Protein AF-A0AAD7T5P9-F1 (afdb_monomer_lite)

Radius of gyration: 25.08 Å; chains: 1; bounding box: 51×28×73 Å

Organism: NCBI:txid143900

Structure (mmCIF, N/CA/C/O backbone):
data_AF-A0AAD7T5P9-F1
#
_entry.id   AF-A0AAD7T5P9-F1
#
loop_
_atom_site.group_PDB
_atom_site.id
_atom_site.type_symbol
_atom_site.label_atom_id
_atom_site.label_alt_id
_atom_site.label_comp_id
_at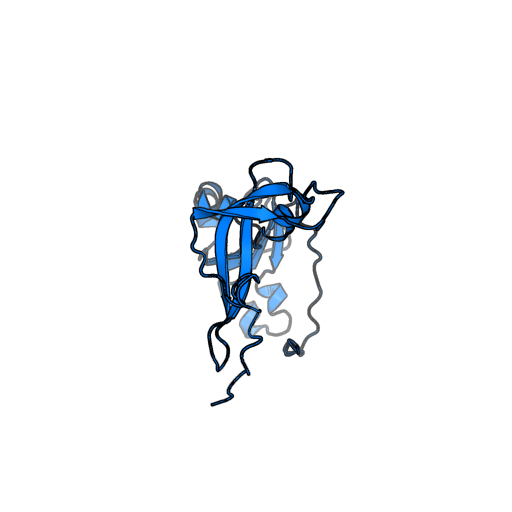om_site.label_asym_id
_atom_site.label_entity_id
_atom_site.label_seq_id
_atom_site.pdbx_PDB_ins_code
_atom_site.Cartn_x
_atom_site.Cartn_y
_atom_site.Cartn_z
_atom_site.occupancy
_atom_site.B_iso_or_equiv
_atom_site.auth_seq_id
_atom_site.auth_comp_id
_atom_site.auth_asym_id
_atom_site.auth_atom_id
_atom_site.pdbx_PDB_model_num
ATOM 1 N N . MET A 1 1 ? 13.069 -11.960 36.770 1.00 31.97 1 MET A N 1
ATOM 2 C CA . MET A 1 1 ? 11.854 -11.960 37.608 1.00 31.97 1 MET A CA 1
ATOM 3 C C . MET A 1 1 ? 11.765 -10.595 38.266 1.00 31.97 1 MET A C 1
ATOM 5 O O . MET A 1 1 ? 12.489 -10.339 39.214 1.00 31.97 1 MET A O 1
ATOM 9 N N . VAL A 1 2 ? 10.978 -9.693 37.683 1.00 24.97 2 VAL A N 1
ATOM 10 C CA . VAL A 1 2 ? 10.656 -8.393 38.280 1.00 24.97 2 VAL A CA 1
ATOM 11 C C . VAL A 1 2 ? 9.215 -8.521 38.741 1.00 24.97 2 VAL A C 1
ATOM 13 O O . VAL A 1 2 ? 8.324 -8.723 37.920 1.00 24.97 2 VAL A O 1
ATOM 16 N N . ILE A 1 3 ? 9.016 -8.514 40.055 1.00 30.83 3 ILE A N 1
ATOM 17 C CA . ILE A 1 3 ? 7.687 -8.465 40.655 1.00 30.83 3 ILE A CA 1
ATOM 18 C C . ILE A 1 3 ? 7.230 -7.014 40.515 1.00 30.83 3 ILE A C 1
ATOM 20 O O . ILE A 1 3 ? 7.742 -6.138 41.208 1.00 30.83 3 ILE A O 1
ATOM 24 N N . LEU A 1 4 ? 6.319 -6.752 39.577 1.00 35.19 4 LEU A N 1
ATOM 25 C CA . LEU A 1 4 ? 5.541 -5.517 39.588 1.00 35.19 4 LEU A CA 1
ATOM 26 C C . LEU A 1 4 ? 4.592 -5.631 40.780 1.00 35.19 4 LEU A C 1
ATOM 28 O O . LEU A 1 4 ? 3.767 -6.537 40.835 1.00 35.19 4 LEU A O 1
ATOM 32 N N . THR A 1 5 ? 4.783 -4.777 41.778 1.00 36.25 5 THR A N 1
ATOM 33 C CA . THR A 1 5 ? 3.906 -4.697 42.945 1.00 36.25 5 THR A CA 1
ATOM 34 C C . THR A 1 5 ? 2.489 -4.365 42.492 1.00 36.25 5 THR A C 1
ATOM 36 O O . THR A 1 5 ? 2.279 -3.320 41.875 1.00 36.25 5 THR A O 1
ATOM 39 N N . ASP A 1 6 ? 1.547 -5.259 42.801 1.00 43.34 6 ASP A N 1
ATOM 40 C CA . ASP A 1 6 ? 0.111 -5.078 42.585 1.00 43.34 6 ASP A CA 1
ATOM 41 C C . ASP A 1 6 ? -0.344 -3.708 43.111 1.00 43.34 6 ASP A C 1
ATOM 43 O O . ASP A 1 6 ? -0.183 -3.405 44.298 1.00 43.34 6 ASP A O 1
ATOM 47 N N . LEU A 1 7 ? -0.961 -2.897 42.253 1.00 44.53 7 LEU A N 1
ATOM 48 C CA . LEU A 1 7 ? -1.641 -1.659 42.641 1.00 44.53 7 LEU A CA 1
ATOM 49 C C . LEU A 1 7 ? -3.003 -1.967 43.285 1.00 44.53 7 LEU A C 1
ATOM 51 O O . LEU A 1 7 ? -3.992 -1.399 42.866 1.00 44.53 7 LEU A O 1
ATOM 55 N N . LYS A 1 8 ? -3.068 -2.842 44.301 1.00 49.09 8 LYS A N 1
ATOM 56 C CA . LYS A 1 8 ? -4.338 -3.348 44.858 1.00 49.09 8 LYS A CA 1
ATOM 57 C C . LYS A 1 8 ? -5.346 -2.234 45.160 1.00 49.09 8 LYS A C 1
ATOM 59 O O . LYS A 1 8 ? -5.246 -1.571 46.196 1.00 49.09 8 LYS A O 1
ATOM 64 N N . GLY A 1 9 ? -6.365 -2.112 44.312 1.00 53.16 9 GLY A N 1
ATOM 65 C CA . GLY A 1 9 ? -7.593 -1.395 44.636 1.00 53.16 9 GLY A CA 1
ATOM 66 C C . GLY A 1 9 ? -8.277 -1.965 45.891 1.00 53.16 9 GLY A C 1
ATOM 67 O O . GLY A 1 9 ? -8.163 -3.152 46.219 1.00 53.16 9 GLY A O 1
ATOM 68 N N . ASN A 1 10 ? -8.991 -1.119 46.634 1.00 59.00 10 ASN A N 1
ATOM 69 C CA . ASN A 1 10 ? -9.802 -1.526 47.782 1.00 59.00 10 ASN A CA 1
ATOM 70 C C . ASN A 1 10 ? -10.979 -2.413 47.341 1.00 59.00 10 ASN A C 1
ATOM 72 O O . ASN A 1 10 ? -11.341 -2.459 46.174 1.00 59.00 10 ASN A O 1
ATOM 76 N N . LYS A 1 11 ? -11.664 -3.076 48.289 1.00 56.06 11 LYS A N 1
ATOM 77 C CA . LYS A 1 11 ? -12.832 -3.970 48.061 1.00 56.06 11 LYS A CA 1
ATOM 78 C C . LYS A 1 11 ? -14.006 -3.379 47.243 1.00 56.06 11 LYS A C 1
ATOM 80 O O . LYS A 1 11 ? -14.993 -4.079 47.032 1.00 56.06 11 LYS A O 1
ATOM 85 N N . ARG A 1 12 ? -13.947 -2.104 46.847 1.00 56.75 12 ARG A N 1
ATOM 86 C CA . ARG A 1 12 ? -14.941 -1.396 46.023 1.00 56.75 12 ARG A CA 1
ATOM 87 C C . ARG A 1 12 ? -14.361 -0.810 44.732 1.00 56.75 12 ARG A C 1
ATOM 89 O O . ARG A 1 12 ? -15.107 -0.193 43.980 1.00 56.75 12 ARG A O 1
ATOM 96 N N . ASP A 1 13 ? -13.071 -0.998 44.493 1.00 56.06 13 ASP A N 1
ATOM 97 C CA . ASP A 1 13 ? -12.387 -0.498 43.312 1.00 56.06 13 ASP A CA 1
ATOM 98 C C . ASP A 1 13 ? -12.451 -1.551 42.199 1.00 56.06 13 ASP A C 1
ATOM 100 O O . ASP A 1 13 ? -12.609 -2.752 42.445 1.00 56.06 13 ASP A O 1
ATOM 104 N N . LEU A 1 14 ? -12.377 -1.085 40.954 1.00 55.66 14 LEU A N 1
ATOM 105 C CA . LEU A 1 14 ? -12.260 -1.968 39.800 1.00 55.66 14 LEU A CA 1
ATOM 106 C C . LEU A 1 14 ? -10.939 -2.748 39.892 1.00 55.66 14 LEU A C 1
ATOM 108 O O . LEU A 1 14 ? -9.946 -2.189 40.355 1.00 55.66 14 LEU A O 1
ATOM 112 N N . PRO A 1 15 ? -10.906 -4.019 39.459 1.00 61.72 15 PRO A N 1
ATOM 113 C CA . PRO A 1 15 ? -9.668 -4.781 39.425 1.00 61.72 15 PRO A CA 1
ATOM 114 C C . PRO A 1 15 ? -8.629 -4.073 38.547 1.00 61.72 15 PRO A C 1
ATOM 116 O O . PRO A 1 15 ? -8.949 -3.599 37.457 1.00 61.72 15 PRO A O 1
ATOM 119 N N . ASP A 1 16 ? -7.379 -4.057 39.012 1.00 61.50 16 ASP A N 1
ATOM 120 C CA . ASP A 1 16 ? -6.263 -3.363 38.344 1.00 61.50 16 ASP A CA 1
ATOM 121 C C . ASP A 1 16 ? -5.963 -3.933 36.953 1.00 61.50 16 ASP A C 1
ATOM 123 O O . ASP A 1 16 ? -5.402 -3.259 36.091 1.00 61.50 16 ASP A O 1
ATOM 127 N N . ASN A 1 17 ? -6.367 -5.185 36.733 1.00 64.50 17 ASN A N 1
ATOM 128 C CA . ASN A 1 17 ? -6.256 -5.889 35.470 1.00 64.50 17 ASN A CA 1
ATOM 129 C C . ASN A 1 17 ? -7.643 -6.321 34.998 1.00 64.50 17 ASN A C 1
ATOM 131 O O . ASN A 1 17 ? -8.386 -6.983 35.725 1.00 64.50 17 ASN A O 1
ATOM 135 N N . ILE A 1 18 ? -7.960 -6.003 33.745 1.00 74.12 18 ILE A N 1
ATOM 136 C CA . ILE A 1 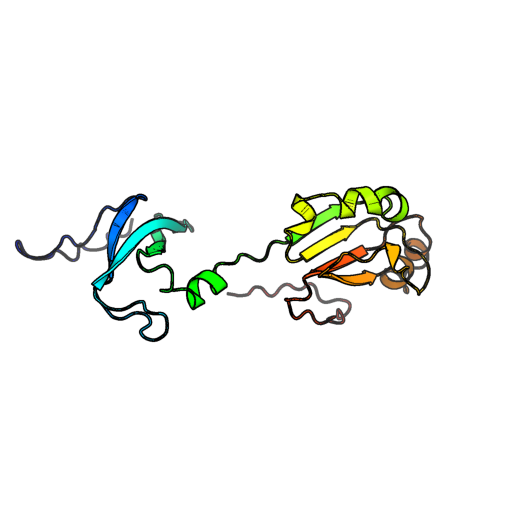18 ? -9.173 -6.466 33.075 1.00 74.12 18 ILE A CA 1
ATOM 137 C C . ILE A 1 18 ? -8.814 -7.531 32.041 1.00 74.12 18 ILE A C 1
ATOM 139 O O . ILE A 1 18 ? -7.824 -7.410 31.319 1.00 74.12 18 ILE A O 1
ATOM 143 N N . GLN A 1 19 ? -9.628 -8.579 31.958 1.00 77.88 19 GLN A N 1
ATOM 144 C CA . GLN A 1 19 ? -9.577 -9.525 30.849 1.00 77.88 19 GLN A CA 1
ATOM 145 C C . GLN A 1 19 ? -10.589 -9.084 29.798 1.00 77.88 19 GLN A C 1
ATOM 147 O O . GLN A 1 19 ? -11.766 -8.896 30.101 1.00 77.88 19 GLN A O 1
ATOM 152 N N . ALA A 1 20 ? -10.126 -8.914 28.566 1.00 82.81 20 ALA A N 1
ATOM 153 C CA . ALA A 1 20 ? -10.967 -8.571 27.434 1.00 82.81 20 ALA A CA 1
ATOM 154 C C . ALA A 1 20 ? -10.568 -9.422 26.230 1.00 82.81 20 ALA A C 1
ATOM 156 O O . ALA A 1 20 ? -9.400 -9.770 26.059 1.00 82.81 20 ALA A O 1
ATOM 157 N N . ALA A 1 21 ? -11.551 -9.746 25.399 1.00 86.94 21 ALA A N 1
ATOM 158 C CA . ALA A 1 21 ? -11.366 -10.492 24.166 1.00 86.94 21 ALA A CA 1
ATOM 159 C C . ALA A 1 21 ? -11.942 -9.700 22.990 1.00 86.94 21 ALA A C 1
ATOM 161 O O . ALA A 1 21 ? -12.756 -8.789 23.168 1.00 86.94 21 ALA A O 1
ATOM 162 N N . GLN A 1 22 ? -11.536 -10.075 21.780 1.00 90.81 22 GLN A N 1
ATOM 163 C CA . GLN A 1 22 ? -12.209 -9.623 20.569 1.00 90.81 22 GLN A CA 1
ATOM 164 C C . GLN A 1 22 ? -13.706 -9.974 20.650 1.00 90.81 22 GLN A C 1
ATOM 166 O O . GLN A 1 22 ? -14.073 -11.039 21.145 1.00 90.81 22 GLN A O 1
ATOM 171 N N . GLY A 1 23 ? -14.571 -9.058 20.221 1.00 89.06 23 GLY A N 1
ATOM 172 C CA . GLY A 1 23 ? -16.024 -9.159 20.375 1.00 89.06 23 GLY A CA 1
ATOM 173 C C . GLY A 1 23 ? -16.572 -8.570 21.680 1.00 89.06 23 GLY A C 1
ATOM 174 O O . GLY A 1 23 ? -17.785 -8.416 21.812 1.00 89.06 23 GLY A O 1
ATOM 175 N N . ALA A 1 24 ? -15.720 -8.192 22.641 1.00 92.81 24 ALA A N 1
ATOM 176 C CA . ALA A 1 24 ? -16.188 -7.540 23.860 1.00 92.81 24 ALA A CA 1
ATOM 177 C C . ALA A 1 24 ? -16.762 -6.146 23.564 1.00 92.81 24 ALA A C 1
ATOM 179 O O . ALA A 1 24 ? -16.139 -5.336 22.870 1.00 92.81 24 ALA A O 1
ATOM 180 N N . ARG A 1 25 ? -17.934 -5.857 24.138 1.00 94.31 25 ARG A N 1
ATOM 181 C CA . ARG A 1 25 ? -18.541 -4.525 24.123 1.00 94.31 25 ARG A CA 1
ATOM 182 C C . ARG A 1 25 ? -17.827 -3.605 25.101 1.00 94.31 25 ARG A C 1
ATOM 184 O O . ARG A 1 25 ? -17.633 -3.958 26.262 1.00 94.31 25 ARG A O 1
ATOM 191 N N . VAL A 1 26 ? -17.475 -2.417 24.630 1.00 93.75 26 VAL A N 1
ATOM 192 C CA . VAL A 1 26 ? -16.772 -1.404 25.418 1.00 93.75 26 VAL A CA 1
ATOM 193 C C . VAL A 1 26 ? -17.409 -0.034 25.238 1.00 93.75 26 VAL A C 1
ATOM 195 O O . VAL A 1 26 ? -18.050 0.248 24.225 1.00 93.75 26 VAL A O 1
ATOM 198 N N . MET A 1 27 ? -17.202 0.820 26.235 1.00 94.06 27 MET A N 1
ATOM 199 C CA . MET A 1 27 ? -17.560 2.230 26.204 1.00 94.06 27 MET A CA 1
ATOM 200 C C . MET A 1 27 ? -16.312 3.046 26.507 1.00 94.06 27 MET A C 1
ATOM 202 O O . MET A 1 27 ? -15.585 2.763 27.460 1.00 94.06 27 MET A O 1
ATOM 206 N N . VAL A 1 28 ? -16.070 4.069 25.701 1.00 91.38 28 VAL A N 1
ATOM 207 C CA . VAL A 1 28 ? -15.040 5.062 25.973 1.00 91.38 28 VAL A CA 1
ATOM 208 C C . VAL A 1 28 ? -15.513 5.930 27.141 1.00 91.38 28 VAL A C 1
ATOM 210 O O . VAL A 1 28 ? -16.583 6.523 27.080 1.00 91.38 28 VAL A O 1
ATOM 213 N N . THR A 1 29 ? -14.724 6.012 28.211 1.00 91.25 29 THR A N 1
ATOM 214 C CA . THR A 1 29 ? -15.102 6.711 29.457 1.00 91.25 29 THR A CA 1
ATOM 215 C C . THR A 1 29 ? -14.491 8.107 29.597 1.00 91.25 29 THR A C 1
ATOM 217 O O . THR A 1 29 ? -14.608 8.735 30.648 1.00 91.25 29 THR A O 1
ATOM 220 N N . ARG A 1 30 ? -13.815 8.602 28.555 1.00 87.50 30 ARG A N 1
ATOM 221 C CA . ARG A 1 30 ? -13.197 9.933 28.506 1.00 87.50 30 ARG A CA 1
ATOM 222 C C . ARG A 1 30 ? -13.117 10.448 27.076 1.00 87.50 30 ARG A C 1
ATOM 224 O O . ARG A 1 30 ? -13.045 9.651 26.150 1.00 87.50 30 ARG A O 1
ATOM 231 N N . ASP A 1 31 ? -13.036 11.756 26.898 1.00 91.06 31 ASP A N 1
ATOM 232 C CA . ASP A 1 31 ? -12.874 12.330 25.564 1.00 91.06 31 ASP A CA 1
ATOM 233 C C . ASP A 1 31 ? -11.476 12.019 25.010 1.00 91.06 31 ASP A C 1
ATOM 235 O O . ASP A 1 31 ? -10.463 12.291 25.660 1.00 91.06 31 ASP A O 1
ATOM 239 N N . LEU A 1 32 ? -11.428 11.396 23.830 1.00 87.12 32 LEU A N 1
ATOM 240 C CA . LEU A 1 32 ? -10.183 11.048 23.138 1.00 87.12 32 LEU A CA 1
ATOM 241 C C . LEU A 1 32 ? -9.953 11.952 21.925 1.00 87.12 32 LEU A C 1
ATOM 243 O O . LEU A 1 32 ? -8.848 12.455 21.747 1.00 87.12 32 LEU A O 1
ATOM 247 N N . ASP A 1 33 ? -10.990 12.162 21.114 1.00 88.44 33 ASP A N 1
ATOM 248 C CA . ASP A 1 33 ? -10.979 13.076 19.969 1.00 88.44 33 ASP A CA 1
ATOM 249 C C . ASP A 1 33 ? -12.403 13.589 19.731 1.00 88.44 33 ASP A C 1
ATOM 251 O O . ASP A 1 33 ? -13.239 12.912 19.131 1.00 88.44 33 ASP A O 1
ATOM 255 N N . ILE A 1 34 ? -12.690 14.782 20.253 1.00 89.56 34 ILE A N 1
ATOM 256 C CA . ILE A 1 34 ? -14.019 15.402 20.174 1.00 89.56 34 ILE A CA 1
ATOM 257 C C . ILE A 1 34 ? -14.378 15.729 18.720 1.00 89.56 34 ILE A C 1
ATOM 259 O O . ILE A 1 34 ? -15.528 15.570 18.317 1.00 89.56 34 ILE A O 1
ATOM 263 N N . GLU A 1 35 ? -13.400 16.149 17.917 1.00 91.56 35 GLU A N 1
ATOM 264 C CA . GLU A 1 35 ? -13.634 16.517 16.521 1.00 91.56 35 GLU A CA 1
ATOM 265 C C . GLU A 1 35 ? -13.936 15.300 15.643 1.00 91.56 35 GLU A C 1
ATOM 267 O O . GLU A 1 35 ? -14.706 15.403 14.693 1.00 91.56 35 GLU A O 1
ATOM 272 N N . ASP A 1 36 ? -13.313 14.157 15.939 1.00 87.44 36 ASP A N 1
ATOM 273 C CA . ASP A 1 36 ? -13.534 12.885 15.241 1.00 87.44 36 ASP A CA 1
ATOM 274 C C . ASP A 1 36 ? -14.618 12.027 15.922 1.00 87.44 36 ASP A C 1
ATOM 276 O O . ASP A 1 36 ? -14.742 10.839 15.638 1.00 87.44 36 ASP A O 1
ATOM 280 N N . GLY A 1 37 ? -15.402 12.599 16.843 1.00 91.50 37 GLY A N 1
ATOM 281 C CA . GLY A 1 37 ? -16.560 11.945 17.460 1.00 91.50 37 GLY A CA 1
ATOM 282 C C . GLY A 1 37 ? -16.239 10.814 18.444 1.00 91.50 37 GLY A C 1
ATOM 283 O O . GLY A 1 37 ? -17.133 10.031 18.763 1.00 91.50 37 GLY A O 1
ATOM 284 N N . ILE A 1 38 ? -14.996 10.709 18.931 1.00 93.38 38 ILE A N 1
ATOM 285 C CA . ILE A 1 38 ? -14.588 9.761 19.979 1.00 93.38 38 ILE A CA 1
ATOM 286 C C . ILE A 1 38 ? -14.654 10.464 21.342 1.00 93.38 38 ILE A C 1
ATOM 288 O O . ILE A 1 38 ? -13.644 10.892 21.912 1.00 93.38 38 ILE A O 1
ATOM 292 N N . VAL A 1 39 ? -15.874 10.587 21.854 1.00 94.50 39 VAL A N 1
ATOM 293 C CA . VAL A 1 39 ? -16.197 11.259 23.122 1.00 94.50 39 VAL A CA 1
ATOM 294 C C . VAL A 1 39 ? -16.547 10.259 24.224 1.00 94.50 39 VAL A C 1
ATOM 296 O O . VAL A 1 39 ? -16.791 9.076 23.956 1.00 94.50 39 VAL A O 1
ATOM 299 N N . ASN A 1 40 ? -16.602 10.722 25.470 1.00 94.50 40 ASN A N 1
ATOM 300 C CA . ASN A 1 40 ? -17.145 9.938 26.576 1.00 94.50 40 ASN A CA 1
ATOM 301 C C . ASN A 1 40 ? -18.566 9.439 26.243 1.00 94.50 40 ASN A C 1
ATOM 303 O O . ASN A 1 40 ? -19.412 10.199 25.776 1.00 94.50 40 ASN A O 1
ATOM 307 N N . GLY A 1 41 ? -18.814 8.149 26.459 1.00 93.19 41 GLY A N 1
ATOM 308 C CA . GLY A 1 41 ? -20.062 7.481 26.099 1.00 93.19 41 GLY A CA 1
ATOM 309 C C . GLY A 1 41 ? -20.059 6.863 24.701 1.00 93.19 41 GLY A C 1
ATOM 310 O O . GLY A 1 41 ? -21.037 6.224 24.326 1.00 93.19 41 GLY A O 1
ATOM 311 N N . THR A 1 42 ? -18.975 6.995 23.928 1.00 94.00 42 THR A N 1
ATOM 312 C CA . THR A 1 42 ? -18.869 6.314 22.630 1.00 94.00 42 THR A CA 1
ATOM 313 C C . THR A 1 42 ? -18.760 4.808 22.844 1.00 94.00 42 THR A C 1
ATOM 315 O O . THR A 1 42 ? -17.810 4.328 23.466 1.00 94.00 42 THR A O 1
ATOM 318 N N . PHE A 1 43 ? -19.720 4.057 22.310 1.00 96.12 43 PHE A N 1
ATOM 319 C CA . PHE A 1 43 ? -19.730 2.599 22.364 1.00 96.12 43 PHE A CA 1
ATOM 320 C C . PHE A 1 43 ? -19.071 1.973 21.135 1.00 96.12 43 PHE A C 1
ATOM 322 O O . PHE A 1 43 ? -19.105 2.515 20.027 1.00 96.12 43 PHE A O 1
ATOM 329 N N . GLY A 1 44 ? -18.505 0.790 21.340 1.00 94.94 44 GLY A N 1
ATOM 330 C CA . GLY A 1 44 ? -17.995 -0.040 20.263 1.00 94.94 44 GLY A CA 1
ATOM 331 C C . GLY A 1 44 ? -17.727 -1.466 20.708 1.00 94.94 44 GLY A C 1
ATOM 332 O O . GLY A 1 44 ? -18.051 -1.873 21.829 1.00 94.94 44 GLY A O 1
ATOM 333 N N . THR A 1 45 ? -17.118 -2.217 19.806 1.00 95.00 45 THR A N 1
ATOM 334 C CA . THR A 1 45 ? -16.716 -3.606 20.002 1.00 95.00 45 THR A CA 1
ATOM 335 C C . THR A 1 45 ? -15.216 -3.726 19.778 1.00 95.00 45 THR A C 1
ATOM 337 O O . THR A 1 45 ? -14.672 -3.117 18.856 1.00 95.00 45 THR A O 1
ATOM 340 N N . ILE A 1 46 ? -14.519 -4.501 20.611 1.00 93.19 46 ILE A N 1
ATOM 341 C CA . ILE A 1 46 ? -13.101 -4.794 20.381 1.00 93.19 46 ILE A CA 1
ATOM 342 C C . ILE A 1 46 ? -12.980 -5.630 19.107 1.00 93.19 46 ILE A C 1
ATOM 344 O O . ILE A 1 46 ? -13.367 -6.796 19.085 1.00 93.19 46 ILE A O 1
ATOM 348 N N . ALA A 1 47 ? -12.420 -5.037 18.059 1.00 88.25 47 ALA A N 1
ATOM 349 C CA . ALA A 1 47 ? -12.239 -5.675 16.762 1.00 88.25 47 ALA A CA 1
ATOM 350 C C . ALA A 1 47 ? -10.835 -6.262 16.594 1.00 88.25 47 ALA A C 1
ATOM 352 O O . ALA A 1 47 ? -10.674 -7.236 15.872 1.00 88.25 47 ALA A O 1
ATOM 353 N N . ASN A 1 48 ? -9.817 -5.698 17.249 1.00 86.81 48 ASN A N 1
ATOM 354 C CA . ASN A 1 48 ? -8.451 -6.218 17.193 1.00 86.81 48 ASN A CA 1
ATOM 355 C C . ASN A 1 48 ? -7.674 -5.862 18.469 1.00 86.81 48 ASN A C 1
ATOM 357 O O . ASN A 1 48 ? -7.889 -4.799 19.049 1.00 86.81 48 ASN A O 1
ATOM 361 N N . ILE A 1 49 ? -6.744 -6.717 18.890 1.00 86.19 49 ILE A N 1
ATOM 362 C CA . ILE A 1 49 ? -5.823 -6.453 20.000 1.00 86.19 49 ILE A CA 1
ATOM 363 C C . ILE A 1 49 ? -4.405 -6.627 19.465 1.00 86.19 49 ILE A C 1
ATOM 365 O O . ILE A 1 49 ? -3.966 -7.735 19.169 1.00 86.19 49 ILE A O 1
ATOM 369 N N . VAL A 1 50 ? -3.677 -5.520 19.340 1.00 82.56 50 VAL A N 1
ATOM 370 C CA . VAL A 1 50 ? -2.290 -5.527 18.874 1.00 82.56 50 VAL A CA 1
ATOM 371 C C . VAL A 1 50 ? -1.386 -5.685 20.082 1.00 82.56 50 VAL A C 1
ATOM 373 O O . VAL A 1 50 ? -1.265 -4.777 20.907 1.00 82.56 50 VAL A O 1
ATOM 376 N N . THR A 1 51 ? -0.723 -6.830 20.174 1.00 84.38 51 THR A N 1
ATOM 377 C CA . THR A 1 51 ? 0.261 -7.113 21.218 1.00 84.38 51 THR A CA 1
ATOM 378 C C . THR A 1 51 ? 1.684 -6.991 20.691 1.00 84.38 51 THR A C 1
ATOM 380 O O . THR A 1 51 ? 1.945 -7.182 19.505 1.00 84.38 51 THR A O 1
ATOM 383 N N . THR A 1 52 ? 2.636 -6.685 21.563 1.00 79.81 52 THR A N 1
ATOM 384 C CA . THR A 1 52 ? 4.065 -6.722 21.240 1.00 79.81 52 THR A CA 1
ATOM 385 C C . THR A 1 52 ? 4.786 -7.599 22.248 1.00 79.81 52 THR A C 1
ATOM 387 O O . THR A 1 52 ? 4.554 -7.511 23.453 1.00 79.81 52 THR A O 1
ATOM 390 N N . THR A 1 53 ? 5.676 -8.440 21.735 1.00 80.19 53 THR A N 1
ATOM 391 C CA . THR A 1 53 ? 6.529 -9.312 22.538 1.00 80.19 53 THR A CA 1
ATOM 392 C C . THR A 1 53 ? 7.971 -8.990 22.167 1.00 80.19 53 THR A C 1
ATOM 394 O O . THR A 1 53 ? 8.481 -9.471 21.160 1.00 80.19 53 THR A O 1
ATOM 397 N N . GLN A 1 54 ? 8.615 -8.119 22.940 1.00 59.69 54 GLN A N 1
ATOM 398 C CA . GLN A 1 54 ? 10.046 -7.836 22.813 1.00 59.69 54 GLN A CA 1
ATOM 399 C C . GLN A 1 54 ? 10.720 -8.270 24.111 1.00 59.69 54 GLN A C 1
ATOM 401 O O . GLN A 1 54 ? 10.426 -7.687 25.148 1.00 59.69 54 GLN A O 1
ATOM 406 N N . TYR A 1 55 ? 11.551 -9.324 24.042 1.00 54.44 55 TYR A N 1
ATOM 407 C CA . TYR A 1 55 ? 12.348 -9.886 25.149 1.00 54.44 55 TYR A CA 1
ATOM 408 C C . TYR A 1 55 ? 11.710 -9.690 26.542 1.00 54.44 55 TYR A C 1
ATOM 410 O O . TYR A 1 55 ? 12.235 -8.975 27.392 1.00 54.44 55 TYR A O 1
ATOM 418 N N . GLY A 1 56 ? 10.539 -10.293 26.768 1.00 67.31 56 GLY A N 1
ATOM 419 C CA . GLY A 1 56 ? 9.752 -10.062 27.980 1.00 67.31 56 GLY A CA 1
ATOM 420 C C . GLY A 1 56 ? 8.290 -10.506 27.852 1.00 67.31 56 GLY A C 1
ATOM 421 O O . GLY A 1 56 ? 7.930 -11.132 26.851 1.00 67.31 56 GLY A O 1
ATOM 422 N N . PRO A 1 57 ? 7.450 -10.215 28.865 1.00 74.69 57 PRO A N 1
ATOM 423 C CA . PRO A 1 57 ? 6.028 -10.540 28.834 1.00 74.69 57 PRO A CA 1
ATOM 424 C C . PRO A 1 57 ? 5.315 -9.779 27.711 1.00 74.69 57 PRO A C 1
ATOM 426 O O . PRO A 1 57 ? 5.610 -8.614 27.443 1.00 74.69 57 PRO A O 1
ATOM 429 N N . THR A 1 58 ? 4.364 -10.445 27.058 1.00 79.50 58 THR A N 1
ATOM 430 C CA . THR A 1 58 ? 3.520 -9.843 26.024 1.00 79.50 58 THR A CA 1
ATOM 431 C C . THR A 1 58 ? 2.726 -8.677 26.607 1.00 79.50 58 THR A C 1
ATOM 433 O O . THR A 1 58 ? 2.010 -8.843 27.593 1.00 79.50 58 THR A O 1
ATOM 436 N N . THR A 1 59 ? 2.831 -7.504 25.984 1.00 81.50 59 THR A N 1
ATOM 437 C CA . THR A 1 59 ? 2.067 -6.313 26.376 1.00 81.50 59 THR A CA 1
ATOM 438 C C . THR A 1 59 ? 1.094 -5.911 25.275 1.00 81.50 59 THR A C 1
ATOM 440 O O . THR A 1 59 ? 1.365 -6.082 24.083 1.00 81.50 59 THR A O 1
ATOM 443 N N . VAL A 1 60 ? -0.068 -5.387 25.669 1.00 82.56 60 VAL A N 1
ATOM 444 C CA . VAL A 1 60 ? -1.029 -4.804 24.726 1.00 82.56 60 VAL A CA 1
ATOM 445 C C . VAL A 1 60 ? -0.508 -3.434 24.308 1.00 82.56 60 VAL A C 1
ATOM 447 O O . VAL A 1 60 ? -0.344 -2.545 25.139 1.00 82.56 60 VAL A O 1
ATOM 450 N N . LYS A 1 61 ? -0.251 -3.262 23.011 1.00 84.12 61 LYS A N 1
ATOM 451 C CA . LYS A 1 61 ? 0.189 -1.995 22.424 1.00 84.12 61 LYS A CA 1
ATOM 452 C C . LYS A 1 61 ? -1.006 -1.139 22.019 1.00 84.12 61 LYS A C 1
ATOM 454 O O . LYS A 1 61 ? -0.988 0.071 22.226 1.00 84.12 61 LYS A O 1
ATOM 459 N N . GLN A 1 62 ? -2.020 -1.753 21.405 1.00 84.25 62 GLN A N 1
ATOM 460 C CA . GLN A 1 62 ? -3.211 -1.061 20.904 1.00 84.25 62 GLN A CA 1
ATOM 461 C C . GLN A 1 62 ? -4.446 -1.966 20.954 1.00 84.25 62 GLN A C 1
ATOM 463 O O . GLN A 1 62 ? -4.342 -3.181 20.796 1.00 84.25 62 GLN A O 1
ATOM 468 N N . ILE A 1 63 ? -5.620 -1.352 21.109 1.00 87.00 63 ILE A N 1
ATOM 469 C CA . ILE A 1 63 ? -6.924 -2.004 20.959 1.00 87.00 63 ILE A CA 1
ATOM 470 C C . ILE A 1 63 ? -7.649 -1.303 19.811 1.00 87.00 63 ILE A C 1
ATOM 472 O O . ILE A 1 63 ? -7.938 -0.110 19.887 1.00 87.00 63 ILE A O 1
ATOM 476 N N . GLY A 1 64 ? -7.906 -2.037 18.734 1.00 89.12 64 GLY A N 1
ATOM 477 C CA . GLY A 1 64 ? -8.732 -1.584 17.624 1.00 89.12 64 GLY A CA 1
ATOM 478 C C . GLY A 1 64 ? -10.207 -1.756 17.966 1.00 89.12 64 GLY A C 1
ATOM 479 O O . GLY A 1 64 ? -10.624 -2.850 18.353 1.00 89.12 64 GLY A O 1
ATOM 480 N N . LEU A 1 65 ? -10.988 -0.687 17.815 1.00 90.62 65 LEU A N 1
ATOM 481 C CA . LEU A 1 65 ? -12.422 -0.678 18.090 1.00 90.62 65 LEU A CA 1
ATOM 482 C C . LEU A 1 65 ? -13.223 -0.529 16.797 1.00 90.62 65 LEU A C 1
ATOM 484 O O . LEU A 1 65 ? -12.942 0.350 15.983 1.00 90.62 65 LEU A O 1
ATOM 488 N N . GLU A 1 66 ? -14.257 -1.348 16.651 1.00 91.81 66 GLU A N 1
ATOM 489 C CA . GLU A 1 66 ? -15.363 -1.094 15.735 1.00 91.81 66 GLU A CA 1
ATOM 490 C C . GLU A 1 66 ? -16.406 -0.262 16.486 1.00 91.81 66 GLU A C 1
ATOM 492 O O . GLU A 1 66 ? -17.063 -0.757 17.401 1.00 91.81 66 GLU A O 1
ATOM 497 N N . LEU A 1 67 ? -16.483 1.034 16.175 1.00 93.00 67 LEU A N 1
ATOM 498 C CA . LEU A 1 67 ? -17.388 1.965 16.852 1.00 93.00 67 LEU A CA 1
ATOM 499 C C . LEU A 1 67 ? -18.792 1.887 16.252 1.00 93.00 67 LEU A C 1
ATOM 501 O O . LEU A 1 67 ? -18.936 1.863 15.030 1.00 93.00 67 LEU A O 1
ATOM 505 N N . ASP A 1 68 ? -19.810 1.948 17.112 1.00 94.06 68 ASP A N 1
ATOM 506 C CA . ASP A 1 68 ? -21.220 1.917 16.698 1.00 94.06 68 ASP A CA 1
ATOM 507 C C . ASP A 1 68 ? -21.585 3.116 15.829 1.00 94.06 68 ASP A C 1
ATOM 509 O O . ASP A 1 68 ? -22.394 3.006 14.911 1.00 94.06 68 ASP A O 1
ATOM 513 N N . ASN A 1 69 ? -20.978 4.271 16.119 1.00 91.50 69 ASN A N 1
ATOM 514 C CA . ASN A 1 69 ? -21.068 5.422 15.244 1.00 91.50 69 ASN A CA 1
ATOM 515 C C . ASN A 1 69 ? -20.111 5.221 14.050 1.00 91.50 69 ASN A C 1
ATOM 517 O O . ASN A 1 69 ? -18.889 5.320 14.226 1.00 91.50 69 ASN A O 1
ATOM 521 N N . PRO A 1 70 ? -20.621 4.996 12.822 1.00 86.19 70 PRO A N 1
ATOM 522 C CA . PRO A 1 70 ? -19.777 4.730 11.661 1.00 86.19 70 PRO A CA 1
ATOM 523 C C . PRO A 1 70 ? -18.930 5.942 11.250 1.00 86.19 70 PRO A C 1
ATOM 525 O O . PRO A 1 70 ? -17.939 5.769 10.532 1.00 86.19 70 PRO A O 1
ATOM 528 N N . THR A 1 71 ? -19.294 7.151 11.692 1.00 87.25 71 THR A N 1
ATOM 529 C CA . THR A 1 71 ? -18.544 8.381 11.411 1.00 87.25 71 THR A CA 1
ATOM 530 C C . THR A 1 71 ? -17.501 8.726 12.466 1.00 87.25 71 THR A C 1
ATOM 532 O O . THR A 1 71 ? -16.612 9.520 12.174 1.00 87.25 71 THR A O 1
ATOM 535 N N . ALA A 1 72 ? -17.546 8.098 13.643 1.00 89.69 72 ALA A N 1
ATOM 536 C CA . ALA A 1 72 ? -16.554 8.328 14.684 1.00 89.69 72 ALA A CA 1
ATOM 537 C C . ALA A 1 72 ? -15.225 7.621 14.371 1.00 89.69 72 ALA A C 1
ATOM 539 O O . ALA A 1 72 ? -15.190 6.471 13.910 1.00 89.69 72 ALA A O 1
ATOM 540 N N . GLY A 1 73 ? -14.115 8.293 14.669 1.00 84.88 73 GLY A N 1
ATOM 541 C CA . GLY A 1 73 ? -12.768 7.757 14.511 1.00 84.88 73 GLY A CA 1
ATOM 542 C C . GLY A 1 73 ? -12.298 7.647 13.060 1.00 84.88 73 GLY A C 1
ATOM 543 O O . GLY A 1 73 ? -11.387 6.864 12.780 1.00 84.88 73 GLY A O 1
ATOM 544 N N . GLN A 1 74 ? -12.913 8.361 12.110 1.00 82.12 74 GLN A N 1
ATOM 545 C CA . GLN A 1 74 ? -12.549 8.265 10.694 1.00 82.12 74 GLN A CA 1
ATOM 546 C C . GLN A 1 74 ? -11.143 8.801 10.407 1.00 82.12 74 GLN A C 1
ATOM 548 O O . GLN A 1 74 ? -10.438 8.224 9.570 1.00 82.12 74 GLN A O 1
ATOM 553 N N . LYS A 1 75 ? -10.694 9.851 11.110 1.00 74.94 75 LYS A N 1
ATOM 554 C CA . LYS A 1 75 ? -9.314 10.353 10.987 1.00 74.94 75 LYS A CA 1
ATOM 555 C C . LYS A 1 75 ? -8.316 9.274 11.416 1.00 74.94 75 LYS A C 1
ATOM 557 O O . LYS A 1 75 ? -7.318 9.050 10.730 1.00 74.94 75 LYS A O 1
ATOM 562 N N . PHE A 1 76 ? -8.609 8.552 12.500 1.00 66.00 76 PHE A N 1
ATOM 563 C CA . PHE A 1 76 ? -7.767 7.448 12.971 1.00 66.00 76 PHE A CA 1
ATOM 564 C C . PHE A 1 76 ? -7.837 6.208 12.072 1.00 66.00 76 PHE A C 1
ATOM 566 O O . PHE A 1 76 ? -6.791 5.623 11.792 1.00 66.00 76 PHE A O 1
ATOM 573 N N . ARG A 1 77 ? -9.015 5.844 11.540 1.00 63.84 77 ARG A N 1
ATOM 574 C CA . ARG A 1 77 ? -9.158 4.740 10.565 1.00 63.84 77 ARG A CA 1
ATOM 575 C C . ARG A 1 77 ? -8.302 4.969 9.319 1.00 63.84 77 ARG A C 1
ATOM 577 O O . ARG A 1 77 ? -7.659 4.036 8.851 1.00 63.84 77 ARG A O 1
ATOM 584 N N . ARG A 1 78 ? -8.216 6.211 8.829 1.00 54.28 78 ARG A N 1
ATOM 585 C CA . ARG A 1 78 ? -7.325 6.582 7.712 1.00 54.28 78 ARG A CA 1
ATOM 586 C C . ARG A 1 78 ? -5.845 6.380 8.033 1.00 54.28 78 ARG A C 1
ATOM 588 O O . ARG A 1 78 ? -5.078 6.010 7.154 1.00 54.28 78 ARG A O 1
ATOM 595 N N . LYS A 1 79 ? -5.441 6.580 9.289 1.00 49.44 79 LYS A N 1
ATOM 596 C CA . LYS A 1 79 ? -4.054 6.390 9.741 1.00 49.44 79 LYS A CA 1
ATOM 597 C C . LYS A 1 79 ? -3.658 4.911 9.885 1.00 49.44 79 LYS A C 1
ATOM 599 O O . LYS A 1 79 ? -2.469 4.617 9.899 1.00 49.44 79 LYS A O 1
ATOM 604 N N . ILE A 1 80 ? -4.636 3.999 9.966 1.00 52.09 80 ILE A N 1
ATOM 605 C CA . ILE A 1 80 ? -4.454 2.531 9.950 1.00 52.09 80 ILE A CA 1
ATOM 606 C C . ILE A 1 80 ? -4.745 1.957 8.543 1.00 52.09 80 ILE A C 1
ATOM 608 O O . ILE A 1 80 ? -4.997 0.768 8.384 1.00 52.09 80 ILE A O 1
ATOM 612 N N . GLN A 1 81 ? -4.683 2.761 7.475 1.00 57.34 81 GLN A N 1
ATOM 613 C CA . GLN A 1 81 ? -4.439 2.189 6.148 1.00 57.34 81 GLN A CA 1
ATOM 614 C C . GLN A 1 81 ? -2.953 1.846 6.071 1.00 57.34 81 GLN A C 1
ATOM 616 O O . GLN A 1 81 ? -2.107 2.712 5.856 1.00 57.34 81 GLN A O 1
ATOM 621 N N . ALA A 1 82 ? -2.623 0.582 6.342 1.00 70.56 82 ALA A N 1
ATOM 622 C CA . ALA A 1 82 ? -1.298 0.066 6.044 1.00 70.56 82 ALA A CA 1
ATOM 623 C C . ALA A 1 82 ? -1.026 0.289 4.551 1.00 70.56 82 ALA A C 1
ATOM 625 O O . ALA A 1 82 ? -1.828 -0.129 3.716 1.00 70.56 82 ALA A O 1
ATOM 626 N N . LEU A 1 83 ? 0.086 0.956 4.234 1.00 80.50 83 LEU A N 1
ATOM 627 C CA . LEU A 1 83 ? 0.531 1.121 2.856 1.00 80.50 83 LEU A CA 1
ATOM 628 C C . LEU A 1 83 ? 0.794 -0.269 2.271 1.00 80.50 83 LEU A C 1
ATOM 630 O O . LEU A 1 83 ? 1.691 -0.979 2.733 1.00 80.50 83 LEU A O 1
ATOM 634 N N . THR A 1 84 ? 0.024 -0.661 1.264 1.00 85.88 84 THR A N 1
ATOM 635 C CA . THR A 1 84 ? 0.187 -1.965 0.622 1.00 85.88 84 THR A CA 1
ATOM 636 C C . THR A 1 84 ? 1.215 -1.857 -0.494 1.00 85.88 84 THR A C 1
ATOM 638 O O . THR A 1 84 ? 0.961 -1.249 -1.534 1.00 85.88 84 THR A O 1
ATOM 641 N N . VAL A 1 85 ? 2.383 -2.463 -0.281 1.00 90.50 85 VAL A N 1
ATOM 642 C CA . VAL A 1 85 ? 3.446 -2.543 -1.287 1.00 90.50 85 VAL A CA 1
ATOM 643 C C . VAL A 1 85 ? 3.491 -3.953 -1.853 1.00 90.50 85 VAL A C 1
ATOM 645 O O . VAL A 1 85 ? 3.687 -4.916 -1.113 1.00 90.50 85 VAL A O 1
ATOM 648 N N . VAL A 1 86 ? 3.347 -4.074 -3.168 1.00 92.06 86 VAL A N 1
ATOM 649 C CA . VAL A 1 86 ? 3.477 -5.344 -3.883 1.00 92.06 86 VAL A CA 1
ATOM 650 C C . VAL A 1 86 ? 4.734 -5.308 -4.734 1.00 92.06 86 VAL A C 1
ATOM 652 O O . VAL A 1 86 ? 4.990 -4.334 -5.435 1.00 92.06 86 VAL A O 1
ATOM 655 N N . HIS A 1 87 ? 5.513 -6.384 -4.695 1.00 93.44 87 HIS A N 1
ATOM 656 C CA . HIS A 1 87 ? 6.629 -6.594 -5.607 1.00 93.44 87 HIS A CA 1
ATOM 657 C C . HIS A 1 87 ? 6.316 -7.761 -6.539 1.00 93.44 87 HIS A C 1
ATOM 659 O O . HIS A 1 87 ? 5.982 -8.852 -6.079 1.00 93.44 87 HIS A O 1
ATOM 665 N N . HIS A 1 88 ? 6.478 -7.545 -7.839 1.00 91.69 88 HIS A N 1
ATOM 666 C CA . HIS A 1 88 ? 6.289 -8.565 -8.856 1.00 91.69 88 HIS A CA 1
ATOM 667 C C . HIS A 1 88 ? 7.451 -8.534 -9.849 1.00 91.69 88 HIS A C 1
ATOM 669 O O . HIS A 1 88 ? 7.829 -7.485 -10.363 1.00 91.69 88 HIS A O 1
ATOM 675 N N . ASN A 1 89 ? 8.036 -9.695 -10.119 1.00 93.31 89 ASN A N 1
ATOM 676 C CA . ASN A 1 89 ? 8.986 -9.843 -11.211 1.00 93.31 89 ASN A CA 1
ATOM 677 C C . ASN A 1 89 ? 8.186 -10.217 -12.462 1.00 93.31 89 ASN A C 1
ATOM 679 O O . ASN A 1 89 ? 7.570 -11.278 -12.479 1.00 93.31 89 ASN A O 1
ATOM 683 N N . ALA A 1 90 ? 8.163 -9.338 -13.465 1.00 91.44 90 ALA A N 1
ATOM 684 C CA . ALA A 1 90 ? 7.358 -9.547 -14.666 1.00 91.44 90 ALA A CA 1
ATOM 685 C C . ALA A 1 90 ? 8.063 -10.398 -15.732 1.00 91.44 90 ALA A C 1
ATOM 687 O O . ALA A 1 90 ? 7.418 -10.740 -16.718 1.00 91.44 90 ALA A O 1
ATOM 688 N N . GLU A 1 91 ? 9.371 -10.656 -15.591 1.00 90.25 91 GLU A N 1
ATOM 689 C CA . GLU A 1 91 ? 10.278 -11.351 -16.530 1.00 90.25 91 GLU A CA 1
ATOM 690 C C . GLU A 1 91 ? 10.356 -10.775 -17.965 1.00 90.25 91 GLU A C 1
ATOM 692 O O . GLU A 1 91 ? 11.309 -11.051 -18.691 1.00 90.25 91 GLU A O 1
ATOM 697 N N . ARG A 1 92 ? 9.386 -9.943 -18.367 1.00 91.94 92 ARG A N 1
ATOM 698 C CA . ARG A 1 92 ? 9.338 -9.016 -19.500 1.00 91.94 92 ARG A CA 1
ATOM 699 C C . ARG A 1 92 ? 7.987 -8.297 -19.481 1.00 91.94 92 ARG A C 1
ATOM 701 O O . ARG A 1 92 ? 6.998 -8.801 -20.014 1.00 91.94 92 ARG A O 1
ATOM 708 N N . LEU A 1 93 ? 7.937 -7.079 -18.946 1.00 92.12 93 LEU A N 1
ATOM 709 C CA . LEU A 1 93 ? 6.687 -6.306 -18.863 1.00 92.12 93 LEU A CA 1
ATOM 710 C C . LEU A 1 93 ? 5.938 -6.171 -20.214 1.00 92.12 93 LEU A C 1
ATOM 712 O O . LEU A 1 93 ? 4.717 -6.316 -20.220 1.00 92.12 93 LEU A O 1
ATOM 716 N N . PRO A 1 94 ? 6.605 -5.963 -21.373 1.00 92.88 94 PRO A N 1
ATOM 717 C CA . PRO A 1 94 ? 5.950 -5.978 -22.685 1.00 92.88 94 PRO A CA 1
ATOM 718 C C . PRO A 1 94 ? 5.104 -7.204 -23.014 1.00 92.88 94 PRO A C 1
ATOM 720 O O . PRO A 1 94 ? 4.122 -7.048 -23.735 1.00 92.88 94 PRO A O 1
ATOM 723 N N . THR A 1 95 ? 5.471 -8.382 -22.513 1.00 92.56 95 THR A N 1
ATOM 724 C CA . THR A 1 95 ? 4.757 -9.633 -22.795 1.00 92.56 95 THR A CA 1
ATOM 725 C C . THR A 1 95 ? 3.532 -9.800 -21.897 1.00 92.56 95 THR A C 1
ATOM 727 O O . THR A 1 95 ? 2.543 -10.376 -22.332 1.00 92.56 95 THR A O 1
ATOM 730 N N . HIS A 1 96 ? 3.577 -9.253 -20.680 1.00 90.19 96 HIS A N 1
ATOM 731 C CA . HIS A 1 96 ? 2.604 -9.532 -19.615 1.00 90.19 96 HIS A CA 1
ATOM 732 C C . HIS A 1 96 ? 1.779 -8.314 -19.183 1.00 90.19 96 HIS A C 1
ATOM 734 O O . HIS A 1 96 ? 1.111 -8.342 -18.154 1.00 90.19 96 HIS A O 1
ATOM 740 N N . ILE A 1 97 ? 1.815 -7.214 -19.941 1.00 91.12 97 ILE A N 1
ATOM 741 C CA . ILE A 1 97 ? 1.140 -5.970 -19.547 1.00 91.12 97 ILE A CA 1
ATOM 742 C C . ILE A 1 97 ? -0.385 -6.117 -19.445 1.00 91.12 97 ILE A C 1
ATOM 744 O O . ILE A 1 97 ? -0.998 -5.514 -18.567 1.00 91.12 97 ILE A O 1
ATOM 748 N N . GLU A 1 98 ? -1.002 -6.919 -20.311 1.00 91.19 98 GLU A N 1
ATOM 749 C CA . GLU A 1 98 ? -2.451 -7.139 -20.272 1.00 91.19 98 GLU A CA 1
ATOM 750 C C . GLU A 1 98 ? -2.848 -8.019 -19.079 1.00 91.19 98 GLU A C 1
ATOM 752 O O . GLU A 1 98 ? -3.787 -7.678 -18.357 1.00 91.19 98 GLU A O 1
ATOM 757 N N . ASP A 1 99 ? -2.059 -9.055 -18.779 1.00 88.88 99 ASP A N 1
ATOM 758 C CA . ASP A 1 99 ? -2.233 -9.874 -17.575 1.00 88.88 99 ASP A CA 1
ATOM 759 C C . ASP A 1 99 ? -2.115 -9.004 -16.314 1.00 88.88 99 ASP A C 1
ATOM 761 O O . ASP A 1 99 ? -2.992 -9.038 -15.450 1.00 88.88 99 ASP A O 1
ATOM 765 N N . LEU A 1 100 ? -1.097 -8.134 -16.255 1.00 87.75 100 LEU A N 1
ATOM 766 C CA . LEU A 1 100 ? -0.866 -7.205 -15.146 1.00 87.75 100 LEU A CA 1
ATOM 767 C C . LEU A 1 100 ? -2.054 -6.258 -14.922 1.00 87.75 100 LEU A C 1
ATOM 769 O O . LEU A 1 100 ? -2.478 -6.058 -13.785 1.00 87.75 100 LEU A O 1
ATOM 773 N N . LYS A 1 101 ? -2.610 -5.688 -15.999 1.00 88.62 101 LYS A N 1
ATOM 774 C CA . LYS A 1 101 ? -3.783 -4.798 -15.936 1.00 88.62 101 LYS A CA 1
ATOM 775 C C . LYS A 1 101 ? -5.039 -5.522 -15.464 1.00 88.62 101 LYS A C 1
ATOM 777 O O . LYS A 1 101 ? -5.874 -4.918 -14.791 1.00 88.62 101 LYS A O 1
ATOM 782 N N . SER A 1 102 ? -5.181 -6.791 -15.837 1.00 85.81 102 SER A N 1
ATOM 783 C CA . SER A 1 102 ? -6.320 -7.626 -15.454 1.00 85.81 102 SER A CA 1
ATOM 784 C C . SER A 1 102 ? -6.211 -8.192 -14.034 1.00 85.81 102 SER A C 1
ATOM 786 O O . SER A 1 102 ? -7.191 -8.709 -13.502 1.00 85.81 102 SER A O 1
ATOM 788 N N . HIS A 1 103 ? -5.049 -8.080 -13.383 1.00 82.94 103 HIS A N 1
ATOM 789 C CA . HIS A 1 103 ? -4.815 -8.701 -12.085 1.00 82.94 103 HIS A CA 1
ATOM 790 C C . HIS A 1 103 ? -5.455 -7.899 -10.941 1.00 82.94 103 HIS A C 1
ATOM 792 O O . HIS A 1 103 ? -4.960 -6.849 -10.523 1.00 82.94 103 HIS A O 1
ATOM 798 N N . HIS A 1 104 ? -6.549 -8.422 -10.382 1.00 73.75 104 HIS A N 1
ATOM 799 C CA . HIS A 1 104 ? -7.340 -7.716 -9.366 1.00 73.75 104 HIS A CA 1
ATOM 800 C C . HIS A 1 104 ? -6.532 -7.377 -8.102 1.00 73.75 104 HIS A C 1
ATOM 802 O O . HIS A 1 104 ? -6.655 -6.273 -7.582 1.00 73.75 104 HIS A O 1
ATOM 808 N N . GLU A 1 105 ? -5.667 -8.284 -7.637 1.00 70.25 105 GLU A N 1
ATOM 809 C CA . GLU A 1 105 ? -4.842 -8.057 -6.437 1.00 70.25 105 GLU A CA 1
ATOM 810 C C . GLU A 1 105 ? -3.795 -6.951 -6.627 1.00 70.25 105 GLU A C 1
ATOM 812 O O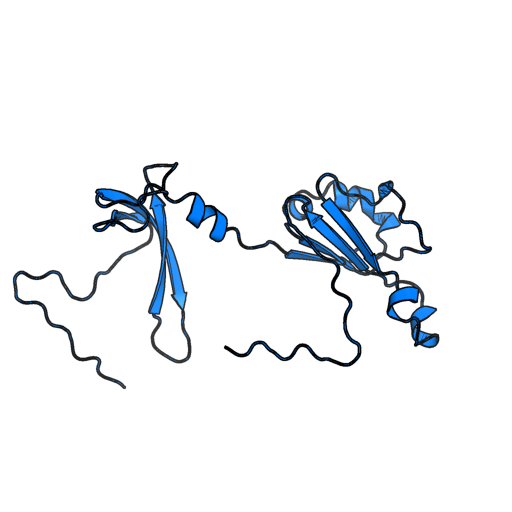 . GLU A 1 105 ? -3.556 -6.167 -5.712 1.00 70.25 105 GLU A O 1
ATOM 817 N N . LEU A 1 106 ? -3.209 -6.828 -7.824 1.00 73.62 106 LEU A N 1
ATOM 818 C CA . LEU A 1 106 ? -2.199 -5.802 -8.103 1.00 73.62 106 LEU A CA 1
ATOM 819 C C . LEU A 1 106 ? -2.825 -4.409 -8.169 1.00 73.62 106 LEU A C 1
ATOM 821 O O . LEU A 1 106 ? -2.184 -3.426 -7.809 1.00 73.62 106 LEU A O 1
ATOM 825 N N . ARG A 1 107 ? -4.103 -4.327 -8.559 1.00 72.44 107 ARG A N 1
ATOM 826 C CA . ARG A 1 107 ? -4.871 -3.077 -8.598 1.00 72.44 107 ARG A CA 1
ATOM 827 C C . ARG A 1 107 ? -5.234 -2.552 -7.203 1.00 72.44 107 ARG A C 1
ATOM 829 O O . ARG A 1 107 ? -5.581 -1.376 -7.086 1.00 72.44 107 ARG A O 1
ATOM 836 N N . LEU A 1 108 ? -5.148 -3.389 -6.165 1.00 80.31 108 LEU A N 1
ATOM 837 C CA . LEU A 1 108 ? -5.373 -2.995 -4.770 1.00 80.31 108 LEU A CA 1
ATOM 838 C C . LEU A 1 108 ? -4.129 -2.400 -4.099 1.00 80.31 108 LEU A C 1
ATOM 840 O O . LEU A 1 108 ? -4.257 -1.830 -3.017 1.00 80.31 108 LEU A O 1
ATOM 844 N N . ALA A 1 109 ? -2.949 -2.526 -4.712 1.00 88.38 109 ALA A N 1
ATOM 845 C CA . ALA A 1 109 ? -1.713 -2.022 -4.134 1.00 88.38 109 ALA A CA 1
ATOM 846 C C . ALA A 1 109 ? -1.708 -0.487 -4.053 1.00 88.38 109 ALA A C 1
ATOM 848 O O . ALA A 1 109 ? -2.196 0.219 -4.927 1.00 88.38 109 ALA A O 1
ATOM 849 N N . ASP A 1 110 ? -1.095 0.051 -3.009 1.00 90.88 110 ASP A N 1
ATOM 850 C CA . ASP A 1 110 ? -0.775 1.475 -2.951 1.00 90.88 110 ASP A CA 1
ATOM 851 C C . ASP A 1 110 ? 0.482 1.775 -3.776 1.00 90.88 110 ASP A C 1
ATOM 853 O O . ASP A 1 110 ? 0.573 2.801 -4.458 1.00 90.88 110 ASP A O 1
ATOM 857 N N . VAL A 1 111 ? 1.436 0.840 -3.742 1.00 92.94 111 VAL A N 1
ATOM 858 C CA . VAL A 1 111 ? 2.666 0.867 -4.534 1.00 92.94 111 VAL A CA 1
ATOM 859 C C . VAL A 1 111 ? 2.909 -0.512 -5.142 1.00 92.94 111 VAL A C 1
ATOM 861 O O . VAL A 1 111 ? 2.999 -1.507 -4.425 1.00 92.94 111 VAL A O 1
ATOM 864 N N . LEU A 1 112 ? 3.063 -0.576 -6.462 1.00 93.88 112 LEU A N 1
ATOM 865 C CA . LEU A 1 112 ? 3.395 -1.792 -7.200 1.00 93.88 112 LEU A CA 1
ATOM 866 C C . LEU A 1 112 ? 4.786 -1.658 -7.832 1.00 93.88 112 LEU A C 1
ATOM 868 O O . LEU A 1 112 ? 5.006 -0.860 -8.742 1.00 93.88 112 LEU A O 1
ATOM 872 N N . CYS A 1 113 ? 5.727 -2.460 -7.349 1.00 94.56 113 CYS A N 1
ATOM 873 C CA . CYS A 1 113 ? 7.109 -2.517 -7.805 1.00 94.56 113 CYS A CA 1
ATOM 874 C C . CYS A 1 113 ? 7.289 -3.675 -8.789 1.00 94.56 113 CYS A C 1
ATOM 876 O O . CYS A 1 113 ? 7.188 -4.839 -8.405 1.00 94.56 113 CYS A O 1
ATOM 878 N N . ILE A 1 114 ? 7.603 -3.358 -10.042 1.00 94.50 114 ILE A N 1
ATOM 879 C CA . ILE A 1 114 ? 7.874 -4.326 -11.102 1.00 94.50 114 ILE A CA 1
ATOM 880 C C . ILE A 1 114 ? 9.372 -4.399 -11.392 1.00 94.50 114 ILE A C 1
ATOM 882 O O . ILE A 1 114 ? 9.990 -3.393 -11.744 1.00 94.50 114 ILE A O 1
ATOM 886 N N . THR A 1 115 ? 9.948 -5.596 -11.297 1.00 93.94 115 THR A N 1
ATOM 887 C CA . THR A 1 115 ? 11.330 -5.897 -11.711 1.00 93.94 115 THR A CA 1
ATOM 888 C C . THR A 1 115 ? 11.364 -6.709 -13.005 1.00 93.94 115 THR A C 1
ATOM 890 O O . THR A 1 115 ? 10.339 -7.239 -13.435 1.00 93.94 1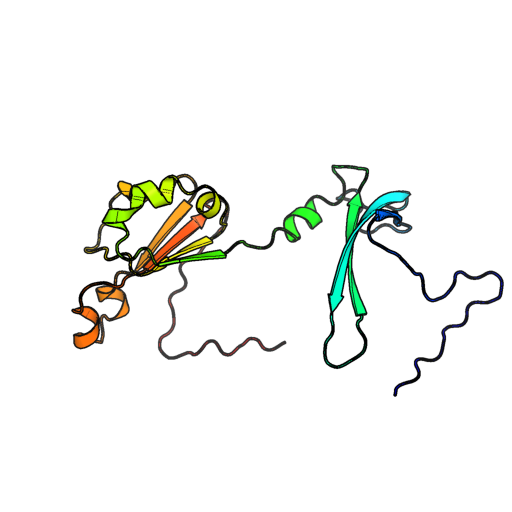15 THR A O 1
ATOM 893 N N . GLU A 1 116 ? 12.533 -6.750 -13.656 1.00 94.25 116 GLU A N 1
ATOM 894 C CA . GLU A 1 116 ? 12.728 -7.376 -14.975 1.00 94.25 116 GLU A CA 1
ATOM 895 C C . GLU A 1 116 ? 11.740 -6.835 -16.022 1.00 94.25 116 GLU A C 1
ATOM 897 O O . GLU A 1 116 ? 11.105 -7.566 -16.781 1.00 94.25 116 GLU A O 1
ATOM 902 N N . THR A 1 117 ? 11.601 -5.507 -16.079 1.00 93.69 117 THR A N 1
ATOM 903 C CA . THR A 1 117 ? 10.672 -4.871 -17.024 1.00 93.69 117 THR A CA 1
ATOM 904 C C . THR A 1 117 ? 11.115 -5.029 -18.476 1.00 93.69 117 THR A C 1
ATOM 906 O O . THR A 1 117 ? 10.268 -5.070 -19.367 1.00 93.69 117 THR A O 1
ATOM 909 N N . HIS A 1 118 ? 12.429 -5.114 -18.714 1.00 93.00 118 HIS A N 1
ATOM 910 C CA . HIS A 1 118 ? 13.068 -5.230 -20.033 1.00 93.00 118 HIS A CA 1
ATOM 911 C C . HIS A 1 118 ? 12.645 -4.101 -20.985 1.00 93.00 118 HIS A C 1
ATOM 913 O O . HIS A 1 118 ? 12.618 -4.263 -22.205 1.00 93.00 118 HIS A O 1
ATOM 919 N N . LEU A 1 119 ? 12.296 -2.939 -20.425 1.00 90.62 119 LEU A N 1
ATOM 920 C CA . LEU A 1 119 ? 12.004 -1.740 -21.199 1.00 90.62 119 LEU A CA 1
ATOM 921 C C . LEU A 1 119 ? 13.305 -1.101 -21.701 1.00 90.62 119 LEU A C 1
ATOM 923 O O . LEU A 1 119 ? 14.340 -1.103 -21.031 1.00 90.62 119 LEU A O 1
ATOM 927 N N . SER A 1 120 ? 13.235 -0.522 -22.894 1.00 84.06 120 SER A N 1
ATOM 928 C CA . SER A 1 120 ? 14.363 0.112 -23.574 1.00 84.06 120 SER A CA 1
ATOM 929 C C . SER A 1 120 ? 13.985 1.496 -24.094 1.00 84.06 120 SER A C 1
ATOM 931 O O . SER A 1 120 ? 12.825 1.748 -24.413 1.00 84.06 120 SER A O 1
ATOM 933 N N . GLY A 1 121 ? 14.981 2.370 -24.250 1.00 81.06 121 GLY A N 1
ATOM 934 C CA . GLY A 1 121 ? 14.791 3.742 -24.727 1.00 81.06 121 GLY A CA 1
ATOM 935 C C . GLY A 1 121 ? 14.466 4.741 -23.613 1.00 81.06 121 GLY A C 1
ATOM 936 O O . GLY A 1 121 ? 14.429 4.397 -22.436 1.00 81.06 121 GLY A O 1
ATOM 937 N N . SER A 1 122 ? 14.279 6.004 -23.990 1.00 74.06 122 SER A N 1
ATOM 938 C CA . SER A 1 122 ? 13.956 7.105 -23.068 1.00 74.06 122 SER A CA 1
ATOM 939 C C . SER A 1 122 ? 12.454 7.356 -22.927 1.00 74.06 122 SER A C 1
ATOM 941 O O . SER A 1 122 ? 12.023 7.982 -21.963 1.00 74.06 122 SER A O 1
ATOM 943 N N . PHE A 1 123 ? 11.656 6.870 -23.879 1.00 77.69 123 PHE A N 1
ATOM 944 C CA . PHE A 1 123 ? 10.213 7.054 -23.912 1.00 77.69 123 PHE A CA 1
ATOM 945 C C . PHE A 1 123 ? 9.494 5.778 -23.471 1.00 77.69 123 PHE A C 1
ATOM 947 O O . PHE A 1 123 ? 9.701 4.708 -24.045 1.00 77.69 123 PHE A O 1
ATOM 954 N N . VAL A 1 124 ? 8.617 5.901 -22.476 1.00 81.75 124 VAL A N 1
ATOM 955 C CA . VAL A 1 124 ? 7.756 4.806 -22.022 1.00 81.75 124 VAL A CA 1
ATOM 956 C C . VAL A 1 124 ? 6.421 4.919 -22.747 1.00 81.75 124 VAL A C 1
ATOM 958 O O . VAL A 1 124 ? 5.729 5.928 -22.648 1.00 81.75 124 VAL A O 1
ATOM 961 N N . SER A 1 125 ? 6.060 3.877 -23.496 1.00 88.69 125 SER A N 1
ATOM 962 C CA . SER A 1 125 ? 4.788 3.845 -24.220 1.00 88.69 125 SER A CA 1
ATOM 963 C C . SER A 1 125 ? 3.595 3.939 -23.251 1.00 88.69 125 SER A C 1
ATOM 965 O O . SER A 1 125 ? 3.586 3.207 -22.257 1.00 88.69 125 SER A O 1
ATOM 967 N N . PRO A 1 126 ? 2.547 4.733 -23.562 1.00 89.06 126 PRO A N 1
ATOM 968 C CA . PRO A 1 126 ? 1.340 4.838 -22.734 1.00 89.06 126 PRO A CA 1
ATOM 969 C C . PRO A 1 126 ? 0.656 3.496 -22.455 1.00 89.06 126 PRO A C 1
ATOM 971 O O . PRO A 1 126 ? -0.029 3.350 -21.450 1.00 89.06 126 PRO A O 1
ATOM 974 N N . LYS A 1 127 ? 0.886 2.480 -23.300 1.00 91.31 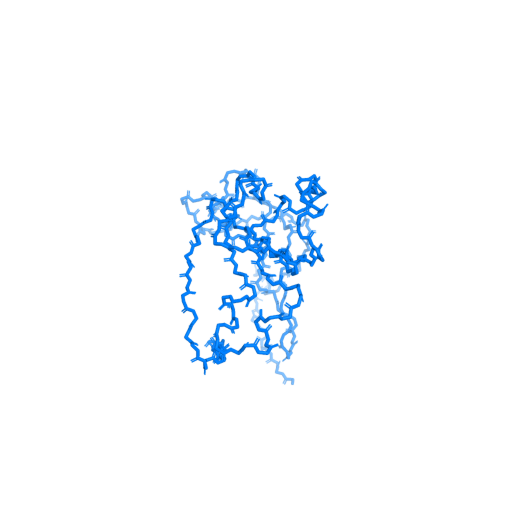127 LYS A N 1
ATOM 975 C CA . LYS A 1 127 ? 0.350 1.126 -23.100 1.00 91.31 127 LYS A CA 1
ATOM 976 C C . LYS A 1 127 ? 0.779 0.485 -21.777 1.00 91.31 127 LYS A C 1
ATOM 978 O O . LYS A 1 127 ? 0.115 -0.446 -21.335 1.00 91.31 127 LYS A O 1
ATOM 983 N N . PHE A 1 128 ? 1.879 0.956 -21.186 1.00 92.19 128 PHE A N 1
ATOM 984 C CA . PHE A 1 128 ? 2.409 0.475 -19.913 1.00 92.19 128 PHE A CA 1
ATOM 985 C C . PHE A 1 128 ? 1.839 1.202 -18.695 1.00 92.19 128 PHE A C 1
ATOM 987 O O . PHE A 1 128 ? 2.150 0.804 -17.577 1.00 92.19 128 PHE A O 1
ATOM 994 N N . GLN A 1 129 ? 1.031 2.251 -18.880 1.00 91.31 129 GLN A N 1
ATOM 995 C CA . GLN A 1 129 ? 0.386 2.933 -17.763 1.00 91.31 129 GLN A CA 1
ATOM 996 C C . GLN A 1 129 ? -0.757 2.098 -17.182 1.00 91.31 129 GLN A C 1
ATOM 998 O O . GLN A 1 129 ? -1.459 1.378 -17.897 1.00 91.31 129 GLN A O 1
ATOM 1003 N N . LEU A 1 130 ? -0.939 2.238 -15.870 1.00 89.81 130 LEU A N 1
ATOM 1004 C CA . LEU A 1 130 ? -2.075 1.704 -15.133 1.00 89.81 130 LEU A CA 1
ATOM 1005 C C . LEU A 1 130 ? -2.983 2.868 -14.735 1.00 89.81 130 LEU A C 1
ATOM 1007 O O . LEU A 1 130 ? -2.513 3.897 -14.254 1.00 89.81 130 LEU A O 1
ATOM 1011 N N . GLU A 1 131 ? -4.285 2.709 -14.950 1.00 88.50 131 GLU A N 1
ATOM 1012 C CA . GLU A 1 131 ? -5.278 3.719 -14.587 1.00 88.50 131 GLU A CA 1
ATOM 1013 C C . GLU A 1 131 ? -5.237 4.002 -13.076 1.00 88.50 131 GLU A C 1
ATOM 1015 O O . GLU A 1 131 ? -5.339 3.082 -12.263 1.00 88.50 131 GLU A O 1
ATOM 1020 N N . GLY A 1 132 ? -5.109 5.279 -12.702 1.00 89.94 132 GLY A N 1
ATOM 1021 C CA . GLY A 1 132 ? -5.044 5.710 -11.302 1.00 89.94 132 GLY A CA 1
ATOM 1022 C C . GLY A 1 132 ? -3.670 5.551 -10.642 1.00 89.94 132 GLY A C 1
ATOM 1023 O O . GLY A 1 132 ? -3.588 5.662 -9.416 1.00 89.94 132 GLY A O 1
ATOM 1024 N N . TYR A 1 133 ? -2.618 5.295 -11.427 1.00 91.75 133 TYR A N 1
ATOM 1025 C CA . TYR A 1 133 ? -1.239 5.228 -10.954 1.00 91.75 133 TYR A CA 1
ATOM 1026 C C . TYR A 1 133 ? -0.312 6.146 -11.744 1.00 91.75 133 TYR A C 1
ATOM 1028 O O . TYR A 1 133 ? -0.357 6.216 -12.974 1.00 91.75 133 TYR A O 1
ATOM 1036 N N . ASP A 1 134 ? 0.628 6.735 -11.020 1.00 91.56 134 ASP A N 1
ATOM 1037 C CA . ASP A 1 134 ? 1.792 7.406 -11.565 1.00 91.56 134 ASP A CA 1
ATOM 1038 C C . ASP A 1 134 ? 2.920 6.381 -11.731 1.00 91.56 134 ASP A C 1
ATOM 1040 O O . ASP A 1 134 ? 3.238 5.621 -10.813 1.00 91.56 134 ASP A O 1
ATOM 1044 N N . MET A 1 135 ? 3.516 6.335 -12.923 1.00 91.88 135 MET A N 1
ATOM 1045 C CA . MET A 1 135 ? 4.539 5.353 -13.282 1.00 91.88 135 MET A CA 1
ATOM 1046 C C . MET A 1 135 ? 5.931 5.990 -13.292 1.00 91.88 135 MET A C 1
ATOM 1048 O O . MET A 1 135 ? 6.185 6.948 -14.022 1.00 91.88 135 MET A O 1
ATOM 1052 N N . PHE A 1 136 ? 6.860 5.391 -12.553 1.00 90.69 136 PHE A N 1
ATOM 1053 C CA . PHE A 1 136 ? 8.273 5.757 -12.508 1.00 90.69 136 PHE A CA 1
ATOM 1054 C C . PHE A 1 136 ? 9.107 4.606 -13.063 1.00 90.69 136 PHE A C 1
ATOM 1056 O O . PHE A 1 136 ? 8.964 3.473 -12.617 1.00 90.69 136 PHE A O 1
ATOM 1063 N N . VAL A 1 137 ? 9.989 4.869 -14.028 1.00 90.75 137 VAL A N 1
ATOM 1064 C CA . VAL A 1 137 ? 10.783 3.822 -14.692 1.00 90.75 137 VAL A CA 1
ATOM 1065 C C . VAL A 1 137 ? 12.266 4.127 -14.584 1.00 90.75 137 VAL A C 1
ATOM 1067 O O . VAL A 1 137 ? 12.698 5.259 -14.793 1.00 90.75 137 VAL A O 1
ATOM 1070 N N . CYS A 1 138 ? 13.057 3.094 -14.310 1.00 89.31 138 CYS A N 1
ATOM 1071 C CA . CYS A 1 138 ? 14.507 3.143 -14.388 1.00 89.31 138 CYS A CA 1
ATOM 1072 C C . CYS A 1 138 ? 15.005 1.954 -15.208 1.00 89.31 138 CYS A C 1
ATOM 1074 O O . CYS A 1 138 ? 14.961 0.802 -14.771 1.00 89.31 138 CYS A O 1
ATOM 1076 N N . ASN A 1 139 ? 15.468 2.238 -16.423 1.00 89.44 139 ASN A N 1
ATOM 1077 C CA . ASN A 1 139 ? 16.019 1.217 -17.301 1.00 89.44 139 ASN A CA 1
ATOM 1078 C C . ASN A 1 139 ? 17.427 0.821 -16.850 1.00 89.44 139 ASN A C 1
ATOM 1080 O O . ASN A 1 139 ? 18.189 1.642 -16.337 1.00 89.44 139 ASN A O 1
ATOM 1084 N N . ARG A 1 140 ? 17.807 -0.429 -17.128 1.00 89.00 140 ARG A N 1
ATOM 1085 C CA . ARG A 1 140 ? 19.103 -1.003 -16.741 1.00 89.00 140 ARG A CA 1
ATOM 1086 C C . ARG A 1 140 ? 20.300 -0.126 -17.126 1.00 89.00 140 ARG A C 1
ATOM 1088 O O . ARG A 1 140 ? 21.181 0.111 -16.304 1.00 89.00 140 ARG A O 1
ATOM 1095 N N . HIS A 1 141 ? 20.315 0.384 -18.357 1.00 86.25 141 HIS A N 1
ATOM 1096 C CA . HIS A 1 141 ? 21.401 1.233 -18.856 1.00 86.25 141 HIS A CA 1
ATOM 1097 C C . HIS A 1 141 ? 21.553 2.540 -18.061 1.00 86.25 141 HIS A C 1
ATOM 1099 O O . HIS A 1 141 ? 22.662 3.052 -17.934 1.00 86.25 141 HIS A O 1
ATOM 1105 N N . VAL A 1 142 ? 20.461 3.057 -17.485 1.00 85.12 142 VAL A N 1
ATOM 1106 C CA . VAL A 1 142 ? 20.484 4.233 -16.605 1.00 85.12 142 VAL A CA 1
ATOM 1107 C C . VAL A 1 142 ? 21.019 3.846 -15.227 1.00 85.12 142 VAL A C 1
ATOM 1109 O O . VAL A 1 142 ? 21.893 4.528 -14.693 1.00 85.12 142 VAL A O 1
ATOM 1112 N N . SER A 1 143 ? 20.555 2.722 -14.667 1.00 84.81 143 SER A N 1
ATOM 1113 C CA . SER A 1 143 ? 21.004 2.231 -13.355 1.00 84.81 143 SER A CA 1
ATOM 1114 C C . SER A 1 143 ? 22.508 1.936 -13.323 1.00 84.81 143 SER A C 1
ATOM 1116 O O . SER A 1 143 ? 23.183 2.237 -12.338 1.00 84.81 143 SER A O 1
ATOM 1118 N N . TYR A 1 144 ? 23.049 1.399 -14.418 1.00 85.44 144 TYR A N 1
ATOM 1119 C CA . TYR A 1 144 ? 24.454 1.013 -14.549 1.00 85.44 144 TYR A CA 1
ATOM 1120 C C . TYR A 1 144 ? 25.255 1.936 -15.474 1.00 85.44 144 TYR A C 1
ATOM 1122 O O . TYR A 1 144 ? 26.257 1.507 -16.034 1.00 85.44 144 TYR A O 1
ATOM 1130 N N . ALA A 1 145 ? 24.885 3.216 -15.604 1.00 82.81 145 ALA A N 1
ATOM 1131 C CA . ALA A 1 145 ? 25.567 4.166 -16.498 1.00 82.81 145 ALA A CA 1
ATOM 1132 C C . ALA A 1 145 ? 27.102 4.244 -16.303 1.00 82.81 145 ALA A C 1
ATOM 1134 O O . ALA A 1 145 ? 27.836 4.593 -17.221 1.00 82.81 145 ALA A O 1
ATOM 1135 N N . ASN A 1 146 ? 27.600 3.881 -15.114 1.00 84.94 146 ASN A N 1
ATOM 1136 C CA . ASN A 1 146 ? 29.025 3.864 -14.762 1.00 84.94 146 ASN A CA 1
ATOM 1137 C C . ASN A 1 146 ? 29.693 2.473 -14.859 1.00 84.94 146 ASN A C 1
ATOM 1139 O O . ASN A 1 146 ? 30.854 2.324 -14.481 1.00 84.94 146 ASN A O 1
ATOM 1143 N N . ARG A 1 147 ? 28.962 1.442 -15.287 1.00 85.19 147 ARG A N 1
ATOM 1144 C CA . ARG A 1 147 ? 29.388 0.035 -15.340 1.00 85.19 147 ARG A CA 1
ATOM 1145 C C . ARG A 1 147 ? 28.909 -0.578 -16.652 1.00 85.19 147 ARG A C 1
ATOM 1147 O O . ARG A 1 147 ? 27.834 -1.169 -16.713 1.00 85.19 147 ARG A O 1
ATOM 1154 N N . VAL A 1 148 ? 29.697 -0.392 -17.710 1.00 86.31 148 VAL A N 1
ATOM 1155 C CA . VAL A 1 148 ? 29.334 -0.803 -19.079 1.00 86.31 148 VAL A CA 1
ATOM 1156 C C . VAL A 1 148 ? 29.053 -2.307 -19.160 1.00 86.31 148 VAL A C 1
ATOM 1158 O O . VAL A 1 148 ? 28.068 -2.704 -19.768 1.00 86.31 148 VAL A O 1
ATOM 1161 N N . ASP A 1 149 ? 29.852 -3.122 -18.470 1.00 88.81 149 ASP A N 1
ATOM 1162 C CA . ASP A 1 149 ? 29.704 -4.579 -18.350 1.00 88.81 149 ASP A CA 1
ATOM 1163 C C . ASP A 1 149 ? 28.343 -5.012 -17.788 1.00 88.81 149 ASP A C 1
ATOM 1165 O O . ASP A 1 149 ? 27.809 -6.063 -18.142 1.00 88.81 149 ASP A O 1
ATOM 1169 N N . MET A 1 150 ? 27.767 -4.196 -16.905 1.00 84.25 150 MET A N 1
ATOM 1170 C CA . MET A 1 150 ? 26.440 -4.430 -16.355 1.00 84.25 150 MET A CA 1
ATOM 1171 C C . MET A 1 150 ? 25.366 -3.780 -17.218 1.00 84.25 150 MET A C 1
ATOM 1173 O O . MET A 1 150 ? 24.323 -4.394 -17.402 1.00 84.25 150 MET A O 1
ATOM 1177 N N . ALA A 1 151 ? 25.597 -2.584 -17.758 1.00 85.25 151 ALA A N 1
ATOM 1178 C CA . ALA A 1 151 ? 24.617 -1.828 -18.535 1.00 85.25 151 ALA A CA 1
ATOM 1179 C C . ALA A 1 151 ? 24.193 -2.517 -19.839 1.00 85.25 151 ALA A C 1
ATOM 1181 O O . ALA A 1 151 ? 23.060 -2.315 -20.270 1.00 85.25 151 ALA A O 1
ATOM 1182 N N . THR A 1 152 ? 25.076 -3.316 -20.446 1.00 85.56 152 THR A N 1
ATOM 1183 C CA . THR A 1 152 ? 24.849 -3.965 -21.748 1.00 85.56 152 THR A CA 1
ATOM 1184 C C . THR A 1 152 ? 24.284 -5.380 -21.663 1.00 85.56 152 THR A C 1
ATOM 1186 O O . THR A 1 152 ? 24.008 -5.971 -22.702 1.00 85.56 152 THR A O 1
ATOM 1189 N N . LYS A 1 153 ? 24.109 -5.944 -20.459 1.00 87.25 153 LYS A N 1
ATOM 1190 C CA . LYS A 1 153 ? 23.459 -7.255 -20.322 1.00 87.25 153 LYS A CA 1
ATOM 1191 C C . LYS A 1 153 ? 21.993 -7.182 -20.732 1.00 87.25 153 LYS A C 1
ATOM 1193 O O . LYS A 1 153 ? 21.321 -6.191 -20.443 1.00 87.25 153 LYS A O 1
ATOM 1198 N N . ASP A 1 154 ? 21.508 -8.273 -21.311 1.00 84.75 154 ASP A N 1
ATOM 1199 C CA . ASP A 1 154 ? 20.093 -8.442 -21.605 1.00 84.75 154 ASP A CA 1
ATOM 1200 C C . ASP A 1 154 ? 19.257 -8.453 -20.320 1.00 84.75 154 ASP A C 1
ATOM 1202 O O . ASP A 1 154 ? 19.661 -8.987 -19.283 1.00 84.75 154 ASP A O 1
ATOM 1206 N N . GLY A 1 155 ? 18.074 -7.852 -20.413 1.00 86.38 155 GLY A N 1
ATOM 1207 C CA . GLY A 1 155 ? 17.081 -7.826 -19.348 1.00 86.38 155 GLY A CA 1
ATOM 1208 C C . GLY A 1 155 ? 17.257 -6.720 -18.307 1.00 86.38 155 GLY A C 1
ATOM 1209 O O . GLY A 1 155 ? 17.852 -5.670 -18.562 1.00 86.38 155 GLY A O 1
ATOM 1210 N N . GLY A 1 156 ? 16.692 -6.931 -17.117 1.00 88.88 156 GLY A N 1
ATOM 1211 C CA . GLY A 1 156 ? 16.656 -5.959 -16.030 1.00 88.88 156 GLY A CA 1
ATOM 1212 C C . GLY A 1 156 ? 15.707 -4.778 -16.263 1.00 88.88 156 GLY A C 1
ATOM 1213 O O . GLY A 1 156 ? 14.807 -4.808 -17.101 1.00 88.88 156 GLY A O 1
ATOM 1214 N N . GLY A 1 157 ? 15.924 -3.715 -15.488 1.00 91.38 157 GLY A N 1
ATOM 1215 C CA . GLY A 1 157 ? 15.037 -2.553 -15.441 1.00 91.38 157 GLY A CA 1
ATOM 1216 C C . GLY A 1 157 ? 13.923 -2.707 -14.404 1.00 91.38 157 GLY A C 1
ATOM 1217 O O . GLY A 1 157 ? 13.528 -3.818 -14.044 1.00 91.38 157 GLY A O 1
ATOM 1218 N N . VAL A 1 158 ? 13.453 -1.567 -13.901 1.00 93.06 158 VAL A N 1
ATOM 1219 C CA . VAL A 1 158 ? 12.447 -1.477 -12.836 1.00 93.06 158 VAL A CA 1
ATOM 1220 C C . VAL A 1 158 ? 11.383 -0.455 -13.220 1.00 93.06 158 VAL A C 1
ATOM 1222 O O . VAL A 1 158 ? 11.700 0.587 -13.799 1.00 93.06 158 VAL A O 1
ATOM 1225 N N . ALA A 1 159 ? 10.133 -0.744 -12.876 1.00 93.44 159 ALA A N 1
ATOM 1226 C CA . ALA A 1 159 ? 9.029 0.203 -12.904 1.00 93.44 159 ALA A CA 1
ATOM 1227 C C . ALA A 1 159 ? 8.334 0.222 -11.541 1.00 93.44 159 ALA A C 1
ATOM 1229 O O . ALA A 1 159 ? 8.138 -0.821 -10.929 1.00 93.44 159 ALA A O 1
ATOM 1230 N N . VAL A 1 160 ? 7.953 1.399 -11.066 1.00 93.88 160 VAL A N 1
ATOM 1231 C CA . VAL A 1 160 ? 7.169 1.581 -9.845 1.00 93.88 160 VAL A CA 1
ATOM 1232 C C . VAL A 1 160 ? 5.890 2.303 -10.224 1.00 93.88 160 VAL A C 1
ATOM 1234 O O . VAL A 1 160 ? 5.942 3.382 -10.809 1.00 93.88 160 VAL A O 1
ATOM 1237 N N . TYR A 1 161 ? 4.755 1.709 -9.886 1.00 93.50 161 TYR A N 1
ATOM 1238 C CA . TYR A 1 161 ? 3.444 2.326 -9.998 1.00 93.50 161 TYR A CA 1
ATOM 1239 C C . TYR A 1 161 ? 3.024 2.786 -8.609 1.00 93.50 161 TYR A C 1
ATOM 1241 O O . TYR A 1 161 ? 2.886 1.970 -7.701 1.00 93.50 161 TYR A O 1
ATOM 1249 N N . CYS A 1 162 ? 2.832 4.087 -8.437 1.00 92.81 162 CYS A N 1
ATOM 1250 C CA . CYS A 1 162 ? 2.340 4.678 -7.200 1.00 92.81 162 CYS A CA 1
ATOM 1251 C C . CYS A 1 162 ? 0.919 5.170 -7.427 1.00 92.81 162 CYS A C 1
ATOM 1253 O O . CYS A 1 162 ? 0.672 5.878 -8.398 1.00 92.81 162 CYS A O 1
ATOM 1255 N N . ARG A 1 163 ? -0.024 4.805 -6.561 1.00 91.62 163 ARG A N 1
ATOM 1256 C CA . ARG A 1 163 ? -1.410 5.255 -6.697 1.00 91.62 163 ARG A CA 1
ATOM 1257 C C . ARG A 1 163 ? -1.461 6.787 -6.690 1.00 91.62 163 ARG A C 1
ATOM 1259 O O . ARG A 1 163 ? -0.920 7.394 -5.772 1.00 91.62 163 ARG A O 1
ATOM 1266 N N . SER A 1 164 ? -2.137 7.415 -7.655 1.00 89.19 164 SER A N 1
ATOM 1267 C CA . SER A 1 164 ? -2.098 8.881 -7.852 1.00 89.19 164 SER A CA 1
ATOM 1268 C C . SER A 1 164 ? -2.697 9.688 -6.688 1.00 89.19 164 SER A C 1
ATOM 1270 O O . SER A 1 164 ? -2.546 10.904 -6.614 1.00 89.19 164 SER A O 1
ATOM 1272 N N . SER A 1 165 ? -3.394 9.035 -5.751 1.00 84.94 165 SER A N 1
ATOM 1273 C CA . SER A 1 165 ? -3.833 9.651 -4.492 1.00 84.94 165 SER A CA 1
ATOM 1274 C C . SER A 1 165 ? -2.703 9.836 -3.470 1.00 84.94 165 SER A C 1
ATOM 1276 O O . SER A 1 165 ? -2.909 10.497 -2.454 1.00 84.94 165 SER A O 1
ATOM 1278 N N . LEU A 1 166 ? -1.538 9.228 -3.698 1.00 84.19 166 LEU A N 1
ATOM 1279 C CA . LEU A 1 166 ? -0.353 9.337 -2.858 1.00 84.19 166 LEU A CA 1
ATOM 1280 C C . LEU A 1 166 ? 0.605 10.358 -3.463 1.00 84.19 166 LEU A C 1
ATOM 1282 O O . LEU A 1 166 ? 0.892 10.331 -4.655 1.00 84.19 166 LEU A O 1
ATOM 1286 N N . GLN A 1 167 ? 1.142 11.240 -2.625 1.00 80.19 167 GLN A N 1
ATOM 1287 C CA . GLN A 1 167 ? 2.210 12.137 -3.049 1.00 80.19 167 GLN A CA 1
ATOM 1288 C C . GLN A 1 167 ? 3.541 11.383 -3.009 1.00 80.19 167 GLN A C 1
ATOM 1290 O O . GLN A 1 167 ? 4.064 11.097 -1.932 1.00 80.19 167 GLN A O 1
ATOM 1295 N N . ALA A 1 168 ? 4.079 11.055 -4.182 1.00 77.31 168 ALA A N 1
ATOM 1296 C CA . ALA A 1 168 ? 5.399 10.456 -4.327 1.00 77.31 168 ALA A CA 1
ATOM 1297 C C . ALA A 1 168 ? 6.378 11.453 -4.956 1.00 77.31 168 ALA A C 1
ATOM 1299 O O . ALA A 1 168 ? 6.108 12.043 -6.000 1.00 77.31 168 ALA A O 1
ATOM 1300 N N . GLU A 1 169 ? 7.550 11.601 -4.342 1.00 74.12 169 GLU A N 1
ATOM 1301 C CA . GLU A 1 169 ? 8.650 12.391 -4.890 1.00 74.12 169 GLU A CA 1
ATOM 1302 C C . GLU A 1 169 ? 9.801 11.474 -5.297 1.00 74.12 169 GLU A C 1
ATOM 1304 O O . GLU A 1 169 ? 10.236 10.604 -4.537 1.00 74.12 169 GLU A O 1
ATOM 1309 N N . THR A 1 170 ? 10.352 11.695 -6.492 1.00 67.12 170 THR A N 1
ATOM 1310 C CA . THR A 1 170 ? 11.576 11.004 -6.904 1.00 67.12 170 THR A CA 1
ATOM 1311 C C . THR A 1 170 ? 12.750 11.546 -6.095 1.00 67.12 170 THR A C 1
ATOM 1313 O O . THR A 1 170 ? 13.271 12.627 -6.374 1.00 67.12 170 THR A O 1
ATOM 1316 N N . ARG A 1 171 ? 13.212 10.780 -5.106 1.00 65.62 171 ARG A N 1
ATOM 1317 C CA . ARG A 1 171 ? 14.460 11.094 -4.408 1.00 65.62 171 ARG A CA 1
ATOM 1318 C C . ARG A 1 171 ? 15.651 10.613 -5.227 1.00 65.62 171 ARG A C 1
ATOM 1320 O O . ARG A 1 171 ? 15.739 9.447 -5.604 1.00 65.62 171 ARG A O 1
ATOM 1327 N N . ARG A 1 172 ? 16.597 11.517 -5.494 1.00 56.19 172 ARG A N 1
ATOM 1328 C CA . ARG A 1 172 ? 17.898 11.143 -6.058 1.00 56.19 172 ARG A CA 1
ATOM 1329 C C . ARG A 1 172 ? 18.700 10.421 -4.982 1.00 56.19 172 ARG A C 1
ATOM 1331 O O . ARG A 1 172 ? 19.004 11.004 -3.947 1.00 56.19 172 ARG A O 1
ATOM 1338 N N . TYR A 1 173 ? 19.036 9.164 -5.241 1.00 52.12 173 TYR A N 1
ATOM 1339 C CA . TYR A 1 173 ? 19.926 8.397 -4.379 1.00 52.12 173 TYR A CA 1
ATOM 1340 C C . TYR A 1 173 ? 21.329 9.019 -4.402 1.00 52.12 173 TYR A C 1
ATOM 1342 O O . TYR A 1 173 ? 21.894 9.241 -5.478 1.00 52.12 173 TYR A O 1
ATOM 1350 N N . PHE A 1 174 ? 21.906 9.288 -3.233 1.00 47.25 174 PHE A N 1
ATOM 1351 C CA . PHE A 1 174 ? 23.314 9.657 -3.129 1.00 47.25 174 PHE A CA 1
ATOM 1352 C C . PHE A 1 174 ? 24.147 8.371 -3.194 1.00 47.25 174 PHE A C 1
ATOM 1354 O O . PHE A 1 174 ? 23.983 7.464 -2.382 1.00 47.25 174 PHE A O 1
ATOM 1361 N N . ARG A 1 175 ? 25.019 8.252 -4.202 1.00 43.84 175 ARG A N 1
ATOM 1362 C CA . ARG A 1 175 ? 25.899 7.081 -4.359 1.00 43.84 175 ARG A CA 1
ATOM 1363 C C . ARG A 1 175 ? 26.765 6.897 -3.101 1.00 43.84 175 ARG A C 1
ATOM 1365 O O . ARG A 1 175 ? 27.355 7.865 -2.634 1.00 43.84 175 ARG A O 1
ATOM 1372 N N . ASN A 1 176 ? 26.891 5.649 -2.638 1.00 46.75 176 ASN A N 1
ATOM 1373 C CA . ASN A 1 176 ? 27.709 5.182 -1.501 1.00 46.75 176 ASN A CA 1
ATOM 1374 C C . ASN A 1 176 ? 27.158 5.404 -0.082 1.00 46.75 176 ASN A C 1
ATOM 1376 O O . ASN A 1 176 ? 27.922 5.285 0.873 1.00 46.75 176 ASN A O 1
ATOM 1380 N N . VAL A 1 177 ? 25.862 5.660 0.091 1.00 41.59 177 VAL A N 1
ATOM 1381 C CA . VAL A 1 177 ? 25.245 5.607 1.423 1.00 41.59 177 VAL A CA 1
ATOM 1382 C C . VAL A 1 177 ? 24.426 4.329 1.507 1.00 41.59 177 VAL A C 1
ATOM 1384 O O . VAL A 1 177 ? 23.409 4.195 0.840 1.00 41.59 177 VAL A O 1
ATOM 1387 N N . THR A 1 178 ? 24.885 3.357 2.291 1.00 39.59 178 THR A N 1
ATOM 1388 C CA . THR A 1 178 ? 23.980 2.338 2.821 1.00 39.59 178 THR A CA 1
ATOM 1389 C C . THR A 1 178 ? 23.043 3.095 3.752 1.00 39.59 178 THR A C 1
ATOM 1391 O O . THR A 1 178 ? 23.530 3.679 4.719 1.00 39.59 178 THR A O 1
ATOM 1394 N N . ASP A 1 179 ? 21.739 3.135 3.474 1.00 43.91 179 ASP A N 1
ATOM 1395 C CA . ASP A 1 179 ? 20.750 3.689 4.408 1.00 43.91 179 ASP A CA 1
ATOM 1396 C C . ASP A 1 179 ? 20.634 2.766 5.636 1.00 43.91 179 ASP A C 1
ATOM 1398 O O . ASP A 1 179 ? 19.660 2.051 5.848 1.00 43.91 179 ASP A O 1
ATOM 1402 N N . LEU A 1 180 ? 21.685 2.754 6.451 1.00 41.66 180 LEU A N 1
ATOM 1403 C CA . LEU A 1 180 ? 21.676 2.319 7.833 1.00 41.66 180 LEU A CA 1
ATOM 1404 C C . LEU A 1 180 ? 21.386 3.563 8.656 1.00 41.66 180 LEU A C 1
ATOM 1406 O O . LEU A 1 180 ? 22.315 4.171 9.161 1.00 41.66 180 LEU A O 1
ATOM 1410 N N . ASN A 1 181 ? 20.121 3.963 8.744 1.00 33.53 181 ASN A N 1
ATOM 1411 C CA . ASN A 1 181 ? 19.632 4.812 9.830 1.00 33.53 181 A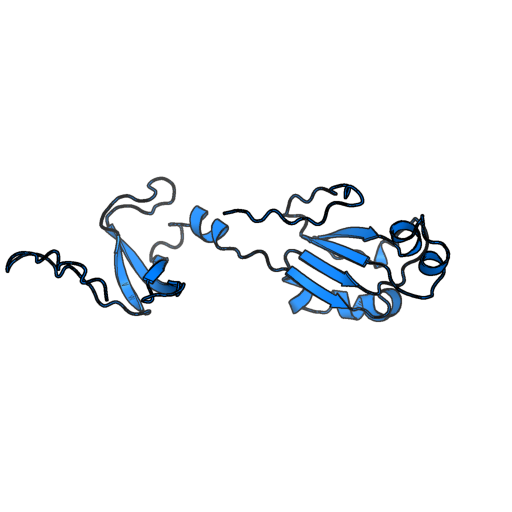SN A CA 1
ATOM 1412 C C . ASN A 1 181 ? 18.126 4.591 10.020 1.00 33.53 181 ASN A C 1
ATOM 1414 O O . ASN A 1 181 ? 17.308 5.483 9.825 1.00 33.53 181 ASN A O 1
ATOM 1418 N N . PHE A 1 182 ? 17.766 3.380 10.447 1.00 38.31 182 PHE A N 1
ATOM 1419 C CA . PHE A 1 182 ? 16.751 3.260 11.489 1.00 38.31 182 PHE A CA 1
ATOM 1420 C C . PHE A 1 182 ? 17.507 3.245 12.815 1.00 38.31 182 PHE A C 1
ATOM 1422 O O . PHE A 1 182 ? 17.957 2.194 13.268 1.00 38.31 182 PHE A O 1
ATOM 1429 N N . GLN A 1 183 ? 17.699 4.421 13.407 1.00 30.08 183 GLN A N 1
ATOM 1430 C CA . GLN A 1 183 ? 17.902 4.502 14.845 1.00 30.08 183 GLN A CA 1
ATOM 1431 C C . GLN A 1 183 ? 16.634 5.082 15.466 1.00 30.08 183 GLN A C 1
ATOM 1433 O O . GLN A 1 183 ? 16.085 6.074 14.992 1.00 30.08 183 GLN A O 1
ATOM 1438 N N . SER A 1 184 ? 16.175 4.303 16.442 1.00 35.12 184 SER A N 1
ATOM 1439 C CA . SER A 1 184 ? 15.024 4.412 17.337 1.00 35.12 184 SER A CA 1
ATOM 1440 C C . SER A 1 184 ? 14.761 5.792 17.914 1.00 35.12 184 SER A C 1
ATOM 1442 O O . SER A 1 184 ? 15.762 6.431 18.307 1.00 35.12 184 SER A O 1
#

Secondary structure (DSSP, 8-state):
----------TTSPPSS----TT-EEE--S-SBTTTTB-TT-EEEEEEEEEE-SSSS-EEEEEEEEESSTTTTHHHHHHT----EEEEE-S-HHHHHHHHHH-HHHHT-SEEEEE-----SSPPPGGG--TTEEEEEE-HHHHTTT-HHHHTSSS--EEEEEETTS----PPPPTT--------

InterPro domains:
  IPR005135 Endonuclease/exonuclease/phosphatase [PF03372] (106-176)
  IPR036691 Endonuclease/exonuclease/phosphatase superfamily [G3DSA:3.60.10.10] (83-181)
  IPR051055 PIF1 DNA helicase [PTHR47642] (81-176)

Sequence (184 aa):
MVILTDLKGNKRDLPDNIQAAQGARVMVTRDLDIEDGIVNGTFGTIANIVTTTQYGPTTVKQIGLELDNPTAGQKFRRKIQALTVVHHNAERLPTHIEDLKSHHELRLADVLCITETHLSGSFVSPKFQLEGYDMFVCNRHVSYANRVDMATKDGGGVAVYCRSSLQAETRRYFRNVTDLNFQS

Foldseek 3Di:
DDDPPAPDDDPPDDHPDDDDDFQDKDFDQAADDVPLPNGGGWIWTFHDFDWDDDPDDIDTPDTDTDTPPNSHCVVVVVVPPDQFEAEDEPLACVVCQVVCQPDPVNVPHQKYKYKQNQDDDDDDDPSNDHPQWDKDWDQQCNVVVVPVVRNPDGTIIMMMTHGNVDDDDDDDDDPPDPPPDPDD

pLDDT: mean 79.18, std 17.58, range [24.97, 96.12]